Protein AF-A0A7S3PK39-F1 (afdb_monomer)

InterPro domains:
  IPR023393 START-like domain superfamily [G3DSA:3.30.530.20] (1-182)

Mean predicted aligned error: 14.3 Å

Foldseek 3Di:
DKQKAKAKDFDFDALLCQLVLVLLLVLCVLVQQCVCVQAFQSFFPGKAFPDDPDSFKTWIKTKGAHDPPVRVQQPIAIFIWIWGKDDPLVQQKIKIWIFTDDAQDDDPHDGRHDDPPRYDYKGKTKMWMWHQDNGHIMIMIIIMIGSVGPDDPPVVSCCCRYPRRRVSRVVSSVVSSVVVPPDPSVVVCVVCVVNSVVSSVSSVVSSCVPVVCPPSDDPPCVVVVVVVVVVVVVVVVVVVVVVVVVVVVVVVVPPPDDDDDDDDDDDDDDDDDDDDDDDDDDDDDDDDDDDDDDPPPPDDLVVLVVVLVVLLVVQSVCCSVVVDHDPPPDDPVSCVSCVVSVVVSVVVSVVSVD

Structure (mmCIF, N/CA/C/O backbone):
data_AF-A0A7S3PK39-F1
#
_entry.id   AF-A0A7S3PK39-F1
#
loop_
_atom_site.group_PDB
_atom_site.id
_atom_site.type_symbol
_atom_site.label_atom_id
_atom_site.label_alt_id
_atom_site.label_comp_id
_atom_site.label_asym_id
_atom_site.label_entity_id
_atom_site.label_seq_id
_atom_site.pdbx_PDB_ins_code
_atom_site.Cartn_x
_atom_site.Cartn_y
_atom_site.Cartn_z
_atom_site.occupancy
_atom_site.B_iso_or_equiv
_atom_site.auth_seq_id
_atom_site.auth_comp_id
_atom_site.auth_asym_id
_atom_site.auth_atom_id
_atom_site.pdbx_PDB_model_num
ATOM 1 N N . PRO A 1 1 ? 20.971 3.358 -8.765 1.00 77.94 1 PRO A N 1
ATOM 2 C CA . PRO A 1 1 ? 20.662 4.298 -7.659 1.00 77.94 1 PRO A CA 1
ATOM 3 C C . PRO A 1 1 ? 19.344 3.890 -7.002 1.00 77.94 1 PRO A C 1
ATOM 5 O O . PRO A 1 1 ? 18.422 3.514 -7.724 1.00 77.94 1 PRO A O 1
ATOM 8 N N . PHE A 1 2 ? 19.264 3.958 -5.673 1.00 85.31 2 PHE A N 1
ATOM 9 C CA . PHE A 1 2 ? 18.064 3.603 -4.914 1.00 85.31 2 PHE A CA 1
ATOM 10 C C . PHE A 1 2 ? 17.278 4.867 -4.550 1.00 85.31 2 PHE A C 1
ATOM 12 O O . PHE A 1 2 ? 17.866 5.860 -4.126 1.00 85.31 2 PHE A O 1
ATOM 19 N N . ILE A 1 3 ? 15.957 4.827 -4.707 1.00 86.12 3 ILE A N 1
ATOM 20 C CA . ILE A 1 3 ? 15.029 5.805 -4.131 1.00 86.12 3 ILE A CA 1
ATOM 21 C C . ILE A 1 3 ? 14.568 5.218 -2.796 1.00 86.12 3 ILE A C 1
ATOM 23 O O . ILE A 1 3 ? 13.961 4.150 -2.793 1.00 86.12 3 ILE A O 1
ATOM 27 N N . LEU A 1 4 ? 14.856 5.894 -1.684 1.00 88.94 4 LEU A N 1
ATOM 28 C CA . LEU A 1 4 ? 14.392 5.516 -0.348 1.00 88.94 4 LEU A CA 1
ATOM 29 C C . LEU A 1 4 ? 13.465 6.618 0.176 1.00 88.94 4 LEU A C 1
ATOM 31 O O . LEU A 1 4 ? 13.916 7.732 0.431 1.00 88.94 4 LEU A O 1
ATOM 35 N N . THR A 1 5 ? 12.175 6.319 0.306 1.00 88.69 5 THR A N 1
ATOM 36 C CA . THR A 1 5 ? 11.160 7.239 0.833 1.00 88.69 5 THR A CA 1
ATOM 37 C C . THR A 1 5 ? 10.715 6.780 2.218 1.00 88.69 5 THR A C 1
ATOM 39 O O . THR A 1 5 ? 10.289 5.633 2.375 1.00 88.69 5 THR A O 1
ATOM 42 N N . LYS A 1 6 ? 10.731 7.692 3.193 1.00 91.12 6 LYS A N 1
ATOM 43 C CA . LYS A 1 6 ? 9.951 7.584 4.432 1.00 91.12 6 LYS A CA 1
ATOM 44 C C . LYS A 1 6 ? 8.861 8.651 4.407 1.00 91.12 6 LYS A C 1
ATOM 46 O O . LYS A 1 6 ? 9.112 9.774 3.972 1.00 91.12 6 LYS A O 1
ATOM 51 N N . ALA A 1 7 ? 7.668 8.311 4.874 1.00 92.88 7 ALA A N 1
ATOM 52 C CA . ALA A 1 7 ? 6.589 9.266 5.083 1.00 92.88 7 ALA A CA 1
ATOM 53 C C . ALA A 1 7 ? 5.723 8.838 6.270 1.00 92.88 7 ALA A C 1
ATOM 55 O O . ALA A 1 7 ? 5.482 7.647 6.465 1.00 92.88 7 ALA A O 1
ATOM 56 N N . GLU A 1 8 ? 5.200 9.806 7.019 1.00 95.56 8 GLU A N 1
ATOM 57 C CA . GLU A 1 8 ? 4.286 9.571 8.138 1.00 95.56 8 GLU A CA 1
ATOM 58 C C . GLU A 1 8 ? 3.113 10.560 8.099 1.00 95.56 8 GLU A C 1
ATOM 60 O O . GLU A 1 8 ? 3.267 11.708 7.680 1.00 95.56 8 GLU A O 1
ATOM 65 N N . THR A 1 9 ? 1.923 10.118 8.506 1.00 97.00 9 THR A N 1
ATOM 66 C CA . THR A 1 9 ? 0.780 11.001 8.777 1.00 97.00 9 THR A CA 1
ATOM 67 C C . THR A 1 9 ? -0.134 10.383 9.828 1.00 97.00 9 THR A C 1
ATOM 69 O O . THR A 1 9 ? -0.392 9.180 9.815 1.00 97.00 9 THR A O 1
ATOM 72 N N . LEU A 1 10 ? -0.695 11.224 10.693 1.00 97.75 10 LEU A N 1
ATOM 73 C CA . LEU A 1 10 ? -1.870 10.876 11.484 1.00 97.75 10 LEU A CA 1
ATOM 74 C C . LEU A 1 10 ? -3.125 10.987 10.603 1.00 97.75 10 LEU A C 1
ATOM 76 O O . LEU A 1 10 ? -3.254 11.919 9.804 1.00 97.75 10 LEU A O 1
ATOM 80 N N . PHE A 1 11 ? -4.036 10.032 10.753 1.00 97.75 11 PHE A N 1
ATOM 81 C CA . PHE A 1 11 ? -5.426 10.103 10.321 1.00 97.75 11 PHE A CA 1
ATOM 82 C C . PHE A 1 11 ? -6.291 10.198 11.577 1.00 97.75 11 PHE A C 1
ATOM 84 O O . PHE A 1 11 ? -6.496 9.196 12.263 1.00 97.75 11 PHE A O 1
ATOM 91 N N . GLU A 1 12 ? -6.742 11.408 11.900 1.00 97.50 12 GLU A N 1
ATOM 92 C CA . GLU A 1 12 ? -7.532 11.679 13.102 1.00 97.50 12 GLU A CA 1
ATOM 93 C C . GLU A 1 12 ? -8.897 10.981 13.048 1.00 97.50 12 GLU A C 1
ATOM 95 O O . GLU A 1 12 ? -9.566 10.967 12.013 1.00 97.50 12 GLU A O 1
ATOM 100 N N . SER A 1 13 ? -9.304 10.381 14.166 1.00 96.25 13 SER A N 1
ATOM 101 C CA . SER A 1 13 ? -10.585 9.685 14.302 1.00 96.25 13 SER A CA 1
ATOM 102 C C . SER A 1 13 ? -10.937 9.487 15.767 1.00 96.25 13 SER A C 1
ATOM 104 O O . SER A 1 13 ? -10.071 9.203 16.594 1.00 96.25 13 SER A O 1
ATOM 106 N N . SER A 1 14 ? -12.234 9.510 16.078 1.00 95.31 14 SER A N 1
ATOM 107 C CA . SER A 1 14 ? -12.713 8.942 17.338 1.00 95.31 14 SER A CA 1
ATOM 108 C C . SER A 1 14 ? -12.433 7.431 17.390 1.00 95.31 14 SER A C 1
ATOM 110 O O . SER A 1 14 ? -12.345 6.760 16.355 1.00 95.31 14 SER A O 1
ATOM 112 N N . LEU A 1 15 ? -12.314 6.876 18.600 1.00 93.31 15 LEU A N 1
ATOM 113 C CA . LEU A 1 15 ? -12.028 5.449 18.793 1.00 93.31 15 LEU A CA 1
ATOM 114 C C . LEU A 1 15 ? -13.125 4.533 18.212 1.00 93.31 15 LEU A C 1
ATOM 116 O O . LEU A 1 15 ? -12.818 3.436 17.757 1.00 93.31 15 LEU A O 1
ATOM 120 N N . SER A 1 16 ? -14.384 4.983 18.179 1.00 91.69 16 SER A N 1
ATOM 121 C CA . SER A 1 16 ? -15.509 4.232 17.601 1.00 91.69 16 SER A CA 1
ATOM 122 C C . SER A 1 16 ? -15.513 4.212 16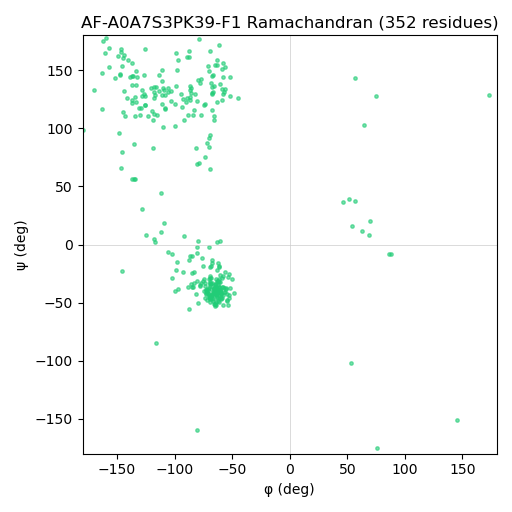.069 1.00 91.69 16 SER A C 1
ATOM 124 O O . SER A 1 16 ? -15.970 3.234 15.490 1.00 91.69 16 SER A O 1
ATOM 126 N N . GLN A 1 17 ? -14.985 5.252 15.414 1.00 95.12 17 GLN A N 1
ATOM 127 C CA . GLN A 1 17 ? -14.869 5.349 13.948 1.00 95.12 17 GLN A CA 1
ATOM 128 C C . GLN A 1 17 ? -13.571 4.730 13.401 1.00 95.12 17 GLN A C 1
ATOM 130 O O . GLN A 1 17 ? -13.445 4.490 12.199 1.00 95.12 17 GLN A O 1
ATOM 135 N N . MET A 1 18 ? -12.601 4.448 14.276 1.00 95.12 18 MET A N 1
ATOM 136 C CA . MET A 1 18 ? -11.292 3.920 13.890 1.00 95.12 18 MET A CA 1
ATOM 137 C C . MET A 1 18 ? -11.347 2.589 13.110 1.00 95.12 18 MET A C 1
ATOM 139 O O . MET A 1 18 ? -10.554 2.446 12.177 1.00 95.12 18 MET A O 1
ATOM 143 N N . PRO A 1 19 ? -12.259 1.632 13.401 1.00 95.31 19 PRO A N 1
ATOM 144 C CA . PRO A 1 19 ? -12.391 0.419 12.597 1.00 95.31 19 PRO A CA 1
ATOM 145 C C . PRO A 1 19 ? -12.734 0.697 11.130 1.00 95.31 19 PRO A C 1
ATOM 147 O O . PRO A 1 19 ? -12.120 0.114 10.238 1.00 95.31 19 PRO A O 1
ATOM 150 N N . ASP A 1 20 ? -13.652 1.630 10.873 1.00 96.25 20 ASP A N 1
ATOM 151 C CA . ASP A 1 20 ? -14.052 1.998 9.513 1.00 96.25 20 ASP A CA 1
ATOM 152 C C . ASP A 1 20 ? -12.957 2.807 8.812 1.00 96.25 20 ASP A C 1
ATOM 154 O O . ASP A 1 20 ? -12.620 2.516 7.666 1.00 96.25 20 ASP A O 1
ATOM 158 N N . LEU A 1 21 ? -12.316 3.755 9.507 1.00 97.38 21 LEU A N 1
ATOM 159 C CA . LEU A 1 21 ? -11.149 4.472 8.978 1.00 97.38 21 LEU A CA 1
ATOM 160 C C . LEU A 1 21 ? -10.025 3.505 8.566 1.00 97.38 21 LEU A C 1
ATOM 162 O O . LEU A 1 21 ? -9.410 3.685 7.513 1.00 97.38 21 LEU A O 1
ATOM 166 N N . PHE A 1 22 ? -9.768 2.463 9.361 1.00 96.88 22 PHE A N 1
ATOM 167 C CA . PHE A 1 22 ? -8.778 1.444 9.020 1.00 96.88 22 PHE A CA 1
ATOM 168 C C . PHE A 1 22 ? -9.173 0.663 7.764 1.00 96.88 22 PHE A C 1
ATOM 170 O O . PHE A 1 22 ? -8.323 0.434 6.908 1.00 96.88 22 PHE A O 1
ATOM 177 N N . VAL A 1 23 ? -10.443 0.270 7.618 1.00 96.94 23 VAL A N 1
ATOM 178 C CA . VAL A 1 23 ? -10.937 -0.415 6.409 1.00 96.94 23 VAL A CA 1
ATOM 179 C C . VAL A 1 23 ? -10.780 0.475 5.170 1.00 96.94 23 VAL A C 1
ATOM 181 O O . VAL A 1 23 ? -10.264 0.006 4.153 1.00 96.94 23 VAL A O 1
ATOM 184 N N . LYS A 1 24 ? -11.110 1.771 5.275 1.00 97.81 24 LYS A N 1
ATOM 185 C CA . LYS A 1 24 ? -10.922 2.774 4.206 1.00 97.81 24 LYS A CA 1
ATOM 186 C C . LYS A 1 24 ? -9.456 2.915 3.793 1.00 97.81 24 LYS A C 1
ATOM 188 O O . LYS A 1 24 ? -9.143 2.995 2.607 1.00 97.81 24 LYS A O 1
ATOM 193 N N . LEU A 1 25 ? -8.546 2.917 4.767 1.00 97.56 25 LEU A N 1
ATOM 194 C CA . LEU A 1 25 ? -7.106 2.903 4.516 1.00 97.56 25 LEU A CA 1
ATOM 195 C C . LEU A 1 25 ? -6.659 1.592 3.856 1.00 97.56 25 LEU A C 1
ATOM 197 O O . LEU A 1 25 ? -5.998 1.632 2.823 1.00 97.56 25 LEU A O 1
ATOM 201 N N . LEU A 1 26 ? -7.031 0.438 4.416 1.00 96.94 26 LEU A N 1
ATOM 202 C CA . LEU A 1 26 ? -6.621 -0.886 3.943 1.00 96.94 26 LEU A CA 1
ATOM 203 C C . LEU A 1 26 ? -7.069 -1.159 2.502 1.00 96.94 26 LEU A C 1
ATOM 205 O O . LEU A 1 26 ? -6.293 -1.723 1.730 1.00 96.94 26 LEU A O 1
ATOM 209 N N . SER A 1 27 ? -8.279 -0.752 2.113 1.00 97.56 27 SER A N 1
ATOM 210 C CA . SER A 1 27 ? -8.786 -0.978 0.753 1.00 97.56 27 SER A CA 1
ATOM 211 C C . SER A 1 27 ? -7.935 -0.280 -0.312 1.00 97.56 27 SER A C 1
ATOM 213 O O . SER A 1 27 ? -7.729 -0.844 -1.385 1.00 97.56 27 SER A O 1
ATOM 215 N N . CYS A 1 28 ? -7.319 0.868 0.002 1.00 96.94 28 CYS A N 1
ATOM 216 C CA . CYS A 1 28 ? -6.370 1.541 -0.893 1.00 96.94 28 CYS A CA 1
ATOM 217 C C . CYS A 1 28 ? -5.139 0.670 -1.230 1.00 96.94 28 CYS A C 1
ATOM 219 O O . CYS A 1 28 ? -4.552 0.843 -2.301 1.00 96.94 28 CYS A O 1
ATOM 221 N N . PHE A 1 29 ? -4.765 -0.269 -0.348 1.00 96.50 29 PHE A N 1
ATOM 222 C CA . PHE A 1 29 ? -3.633 -1.193 -0.514 1.00 96.50 29 PHE A CA 1
ATOM 223 C C . PHE A 1 29 ? -4.045 -2.609 -0.939 1.00 96.50 29 PHE A C 1
ATOM 225 O O . PHE A 1 29 ? -3.260 -3.304 -1.583 1.00 96.50 29 PHE A O 1
ATOM 232 N N . ASN A 1 30 ? -5.245 -3.073 -0.577 1.00 96.56 30 ASN A N 1
ATOM 233 C CA . ASN A 1 30 ? -5.706 -4.415 -0.932 1.00 96.56 30 ASN A CA 1
ATOM 234 C C . ASN A 1 30 ? -6.329 -4.483 -2.335 1.00 96.56 30 ASN A C 1
ATOM 236 O O . ASN A 1 30 ? -6.094 -5.467 -3.050 1.00 96.56 30 ASN A O 1
ATOM 240 N N . GLU A 1 31 ? -7.051 -3.440 -2.750 1.00 97.31 31 GLU A N 1
ATOM 241 C CA . GLU A 1 31 ? -7.628 -3.299 -4.094 1.00 97.31 31 GLU A CA 1
ATOM 242 C C . GLU A 1 31 ? -6.557 -2.805 -5.069 1.00 97.31 31 GLU A C 1
ATOM 244 O O . GLU A 1 31 ? -6.518 -1.655 -5.508 1.00 97.31 31 GLU A O 1
ATOM 249 N N . ASN A 1 32 ? -5.609 -3.703 -5.332 1.00 96.81 32 ASN A N 1
ATOM 250 C CA . ASN A 1 32 ? -4.360 -3.408 -6.023 1.00 96.81 32 ASN A CA 1
ATOM 251 C C . ASN A 1 32 ? -4.588 -2.898 -7.451 1.00 96.81 32 ASN A C 1
ATOM 253 O O . ASN A 1 32 ? -3.915 -1.961 -7.870 1.00 96.81 32 ASN A O 1
ATOM 257 N N . ASP A 1 33 ? -5.591 -3.417 -8.160 1.00 97.25 33 ASP A N 1
ATOM 258 C CA . ASP A 1 33 ? -5.984 -2.962 -9.498 1.00 97.25 33 ASP A CA 1
ATOM 259 C C . ASP A 1 33 ? -6.476 -1.501 -9.523 1.00 97.25 33 ASP A C 1
ATOM 261 O O . ASP A 1 33 ? -6.401 -0.827 -10.553 1.00 97.25 33 ASP A O 1
ATOM 265 N N . LEU A 1 34 ? -6.920 -0.970 -8.379 1.00 97.44 34 LEU A N 1
ATOM 266 C CA . LEU A 1 34 ? -7.295 0.433 -8.216 1.00 97.44 34 LEU A CA 1
ATOM 267 C C . LEU A 1 34 ? -6.102 1.337 -7.861 1.00 97.44 34 LEU A C 1
ATOM 269 O O . LEU A 1 34 ? -6.242 2.561 -7.914 1.00 97.44 34 LEU A O 1
ATOM 273 N N . MET A 1 35 ? -4.925 0.788 -7.542 1.00 96.12 35 MET A N 1
ATOM 274 C CA . MET A 1 35 ? -3.742 1.566 -7.149 1.00 96.12 35 MET A CA 1
ATOM 275 C C . MET A 1 35 ? -3.296 2.613 -8.196 1.00 96.12 35 MET A C 1
ATOM 277 O O . MET A 1 35 ? -3.047 3.756 -7.800 1.00 96.12 35 MET A O 1
ATOM 281 N N . PRO A 1 36 ? -3.306 2.341 -9.522 1.00 96.88 36 PRO A N 1
ATOM 282 C CA . PRO A 1 36 ? -3.048 3.359 -10.552 1.00 96.88 36 PRO A CA 1
ATOM 283 C C . PRO A 1 36 ? -3.974 4.589 -10.490 1.00 96.88 36 PRO A C 1
ATOM 285 O O . PRO A 1 36 ? -3.603 5.666 -10.949 1.00 96.88 36 PRO A O 1
ATOM 288 N N . LYS A 1 37 ? -5.177 4.466 -9.904 1.00 96.06 37 LYS A N 1
ATOM 289 C CA . LYS A 1 37 ? -6.161 5.560 -9.778 1.00 96.06 37 LYS A CA 1
ATOM 290 C C . LYS A 1 37 ? -5.869 6.518 -8.614 1.00 96.06 37 LYS A C 1
ATOM 292 O O . LYS A 1 37 ? -6.655 7.447 -8.388 1.00 96.06 37 LYS A O 1
ATOM 297 N N . TRP A 1 38 ? -4.823 6.275 -7.821 1.00 94.88 38 TRP A N 1
ATOM 298 C CA . TRP A 1 38 ? -4.469 7.122 -6.675 1.00 94.88 38 TRP A CA 1
ATOM 299 C C . TRP A 1 38 ? -2.972 7.269 -6.393 1.00 94.88 38 TRP A C 1
ATOM 301 O O . TRP A 1 38 ? -2.592 8.256 -5.769 1.00 94.88 38 TRP A O 1
ATOM 311 N N . PHE A 1 39 ? -2.130 6.333 -6.834 1.00 93.00 39 PHE A N 1
ATOM 312 C CA . PHE A 1 39 ? -0.694 6.387 -6.569 1.00 93.00 39 PHE A CA 1
ATOM 313 C C . PHE A 1 39 ? -0.061 7.668 -7.159 1.00 93.00 39 PHE A C 1
ATOM 315 O O . PHE A 1 39 ? -0.396 8.047 -8.289 1.00 93.00 39 PHE A O 1
ATOM 322 N N . PRO A 1 40 ? 0.849 8.345 -6.429 1.00 90.56 40 PRO A N 1
ATOM 323 C CA . PRO A 1 40 ? 1.389 9.651 -6.812 1.00 90.56 40 PRO A CA 1
ATOM 324 C C . PRO A 1 40 ? 2.044 9.689 -8.195 1.00 90.56 40 PRO A C 1
ATOM 326 O O . PRO A 1 40 ? 2.578 8.691 -8.695 1.00 90.56 40 PRO A O 1
ATOM 329 N N . MET A 1 41 ? 2.020 10.880 -8.798 1.00 87.81 41 MET A N 1
ATOM 330 C CA . MET A 1 41 ? 2.624 11.222 -10.091 1.00 87.81 41 MET A CA 1
ATOM 331 C C . MET A 1 41 ? 2.184 10.312 -11.258 1.00 87.81 41 MET A C 1
ATOM 333 O O . MET A 1 41 ? 2.834 10.297 -12.305 1.00 87.81 41 MET A O 1
ATOM 337 N N . ASN A 1 42 ? 1.099 9.534 -11.100 1.00 89.94 42 ASN A N 1
ATOM 338 C CA . ASN A 1 42 ? 0.674 8.499 -12.052 1.00 89.94 42 ASN A CA 1
ATOM 339 C C . ASN A 1 42 ? 1.845 7.541 -12.391 1.00 89.94 42 ASN A C 1
ATOM 341 O O . ASN A 1 42 ? 2.061 7.186 -13.548 1.00 89.94 42 ASN A O 1
ATOM 345 N N . VAL A 1 43 ? 2.675 7.177 -11.404 1.00 92.50 43 VAL A N 1
ATOM 346 C CA . VAL A 1 43 ? 3.876 6.345 -11.634 1.00 92.50 43 VAL A CA 1
ATOM 347 C C . VAL A 1 43 ? 3.504 4.910 -11.990 1.00 92.50 43 VAL A C 1
ATOM 349 O O . VAL A 1 43 ? 4.062 4.353 -12.938 1.00 92.50 43 VAL A O 1
ATOM 352 N N . ILE A 1 44 ? 2.553 4.325 -11.259 1.00 95.62 44 ILE A N 1
ATOM 353 C CA . ILE A 1 44 ? 2.027 2.981 -11.518 1.00 95.62 44 ILE A CA 1
ATOM 354 C C . ILE A 1 44 ? 0.990 3.072 -12.641 1.00 95.62 44 ILE A C 1
ATOM 356 O O . ILE A 1 44 ? 0.024 3.821 -12.534 1.00 95.62 44 ILE A O 1
ATOM 360 N N . LYS A 1 45 ? 1.201 2.314 -13.721 1.00 96.56 45 LYS A N 1
ATOM 361 C CA . LYS A 1 45 ? 0.317 2.253 -14.897 1.00 96.56 45 LYS A CA 1
ATOM 362 C C . LYS A 1 45 ? -0.638 1.065 -14.849 1.00 96.56 45 LYS A C 1
ATOM 364 O O . LYS A 1 45 ? -1.797 1.217 -15.211 1.00 96.56 45 LYS A O 1
ATOM 369 N N . SER A 1 46 ? -0.168 -0.085 -14.373 1.00 97.31 46 SER A N 1
ATOM 370 C CA . SER A 1 46 ? -1.013 -1.217 -13.980 1.00 97.31 46 SER A CA 1
ATOM 371 C C . SER A 1 46 ? -0.417 -1.921 -12.763 1.00 97.31 46 SER A C 1
ATOM 373 O O . SER A 1 46 ? 0.747 -1.700 -12.412 1.00 97.31 46 SER A O 1
ATOM 375 N N . MET A 1 47 ? -1.239 -2.726 -12.099 1.00 97.75 47 MET A N 1
ATOM 376 C CA . MET A 1 47 ? -0.906 -3.426 -10.863 1.00 97.75 47 MET A CA 1
ATOM 377 C C . MET A 1 47 ? -1.635 -4.769 -10.881 1.00 97.75 47 MET A C 1
ATOM 379 O O . MET A 1 47 ? -2.722 -4.924 -10.323 1.00 97.75 47 MET A O 1
ATOM 383 N N . ASP A 1 48 ? -1.067 -5.723 -11.609 1.00 97.94 48 ASP A N 1
ATOM 384 C CA . ASP A 1 48 ? -1.771 -6.958 -11.948 1.00 97.94 48 ASP A CA 1
ATOM 385 C C . ASP A 1 48 ? -1.593 -7.979 -10.812 1.00 97.94 48 ASP A C 1
ATOM 387 O O . ASP A 1 48 ? -0.485 -8.152 -10.307 1.00 97.94 48 ASP A O 1
ATOM 391 N N . THR A 1 49 ? -2.656 -8.664 -10.377 1.00 98.12 49 THR A N 1
ATOM 392 C CA . THR A 1 49 ? -2.529 -9.744 -9.377 1.00 98.12 49 THR A CA 1
ATOM 393 C C . THR A 1 49 ? -2.251 -11.058 -10.099 1.00 98.12 49 THR A C 1
ATOM 395 O O . THR A 1 49 ? -3.124 -11.566 -10.796 1.00 98.12 49 THR A O 1
ATOM 398 N N . LEU A 1 50 ? -1.041 -11.601 -9.944 1.00 98.25 50 LEU A N 1
ATOM 399 C CA . LEU A 1 50 ? -0.614 -12.828 -10.629 1.00 98.25 50 LEU A CA 1
ATOM 400 C C . LEU A 1 50 ? -1.042 -14.098 -9.884 1.00 98.25 50 LEU A C 1
ATOM 402 O O . LEU A 1 50 ? -1.368 -15.105 -10.504 1.00 98.25 50 LEU A O 1
ATOM 406 N N . TYR A 1 51 ? -1.020 -14.062 -8.550 1.00 98.31 51 TYR A N 1
ATOM 407 C CA . TYR A 1 51 ? -1.375 -15.196 -7.697 1.00 98.31 51 TYR A CA 1
ATOM 408 C C . TYR A 1 51 ? -1.799 -14.714 -6.306 1.00 98.31 51 TYR A C 1
ATOM 410 O O . TYR A 1 51 ? -1.348 -13.669 -5.839 1.00 98.31 51 TYR A O 1
ATOM 418 N N . GLN A 1 52 ? -2.650 -15.472 -5.615 1.00 98.00 52 GLN A N 1
ATOM 419 C CA . GLN A 1 52 ? -3.124 -15.127 -4.274 1.00 98.00 52 GLN A CA 1
ATOM 420 C C . GLN A 1 52 ? -3.081 -16.357 -3.345 1.00 98.00 52 GLN A C 1
ATOM 422 O O . GLN A 1 52 ? -4.089 -17.050 -3.203 1.00 98.00 52 GLN A O 1
ATOM 427 N N . PRO A 1 53 ? -1.931 -16.632 -2.690 1.00 96.12 53 PRO A N 1
ATOM 428 C CA . PRO A 1 53 ? -1.782 -17.749 -1.749 1.00 96.12 53 PRO A CA 1
ATOM 429 C C . PRO A 1 53 ? -2.803 -17.742 -0.602 1.00 96.12 53 PRO A C 1
ATOM 431 O O . PRO A 1 53 ? -3.269 -18.786 -0.147 1.00 96.12 53 PRO A O 1
ATOM 434 N N . THR A 1 54 ? -3.135 -16.553 -0.085 1.00 95.94 54 THR A N 1
ATOM 435 C CA . THR A 1 54 ? -4.087 -16.383 1.022 1.00 95.94 54 THR A CA 1
ATOM 436 C C . THR A 1 54 ? -4.866 -15.076 0.872 1.00 95.94 54 THR A C 1
ATOM 438 O O . THR A 1 54 ? -4.471 -14.186 0.122 1.00 95.94 54 THR A O 1
ATOM 441 N N . LYS A 1 55 ? -5.936 -14.880 1.653 1.00 94.38 55 LYS A N 1
ATOM 442 C CA . LYS A 1 55 ? -6.636 -13.583 1.679 1.00 94.38 55 LYS A CA 1
ATOM 443 C C . LYS A 1 55 ? -5.778 -12.401 2.165 1.00 94.38 55 LYS A C 1
ATOM 445 O O . LYS A 1 55 ? -6.130 -11.264 1.891 1.00 94.38 55 LYS A O 1
ATOM 450 N N . PHE A 1 56 ? -4.643 -12.670 2.817 1.00 95.44 56 PHE A N 1
ATOM 451 C CA . PHE A 1 56 ? -3.684 -11.669 3.297 1.00 95.44 56 PHE A CA 1
ATOM 452 C C . PHE A 1 56 ? -2.340 -11.702 2.545 1.00 95.44 56 PHE A C 1
ATOM 454 O O . PHE A 1 56 ? -1.383 -11.076 2.998 1.00 95.44 56 PHE A O 1
ATOM 461 N N . SER A 1 57 ? -2.231 -12.431 1.427 1.00 97.12 57 SER A N 1
ATOM 462 C 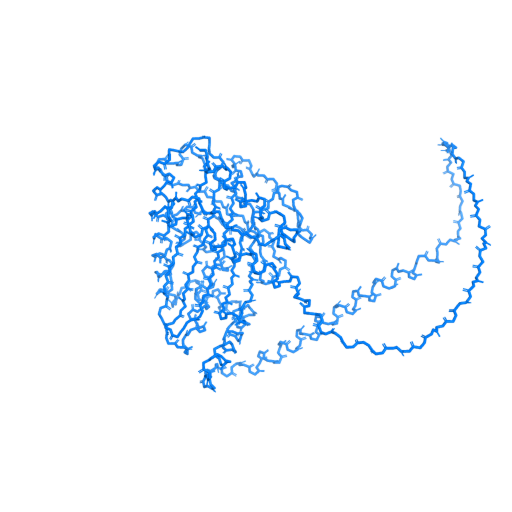CA . SER A 1 57 ? -0.983 -12.534 0.657 1.00 97.12 57 SER A CA 1
ATOM 463 C C . SER A 1 57 ? -1.265 -12.539 -0.840 1.00 97.12 57 SER A C 1
ATOM 465 O O . SER A 1 57 ? -2.026 -13.389 -1.297 1.00 97.12 57 SER A O 1
ATOM 467 N N . LYS A 1 58 ? -0.630 -11.650 -1.607 1.00 98.31 58 LYS A N 1
ATOM 468 C CA . LYS A 1 58 ? -0.793 -11.541 -3.067 1.00 98.31 58 LYS A CA 1
ATOM 469 C C . LYS A 1 58 ? 0.573 -11.431 -3.747 1.00 98.31 58 LYS A C 1
ATOM 471 O O . LYS A 1 58 ? 1.426 -10.677 -3.288 1.00 98.31 58 LYS A O 1
ATOM 476 N N . VAL A 1 59 ? 0.756 -12.149 -4.852 1.00 98.62 59 VAL A N 1
ATOM 477 C CA . VAL A 1 59 ? 1.809 -11.879 -5.836 1.00 98.62 59 VAL A CA 1
ATOM 478 C C . VAL A 1 59 ? 1.268 -10.841 -6.811 1.00 98.62 59 VAL A C 1
ATOM 480 O O . VAL A 1 59 ? 0.214 -11.042 -7.418 1.00 98.62 59 VAL A O 1
ATOM 483 N N . LEU A 1 60 ? 1.981 -9.732 -6.950 1.00 98.62 60 LEU A N 1
ATOM 484 C CA . LEU A 1 60 ? 1.551 -8.553 -7.693 1.00 98.62 60 LEU A CA 1
ATOM 485 C C . LEU A 1 60 ? 2.623 -8.167 -8.714 1.00 98.62 60 LEU A C 1
ATOM 487 O O . LEU A 1 60 ? 3.811 -8.288 -8.422 1.00 98.62 60 LEU A O 1
ATOM 491 N N . GLN A 1 61 ? 2.211 -7.657 -9.873 1.00 98.50 61 GLN A N 1
ATOM 492 C CA . GLN A 1 61 ? 3.095 -7.113 -10.901 1.00 98.50 61 GLN A CA 1
ATOM 493 C C . GLN A 1 61 ? 2.807 -5.620 -11.155 1.00 98.50 61 GLN A C 1
ATOM 495 O O . GLN A 1 61 ? 2.070 -5.283 -12.088 1.00 98.50 61 GLN A O 1
ATOM 500 N N . PRO A 1 62 ? 3.363 -4.695 -10.346 1.00 98.12 62 PRO A N 1
ATOM 501 C CA . PRO A 1 62 ? 3.424 -3.277 -10.694 1.00 98.12 62 PRO A CA 1
ATOM 502 C C . PRO A 1 62 ? 4.179 -3.052 -12.008 1.00 98.12 62 PRO A C 1
ATOM 504 O O . PRO A 1 62 ? 5.364 -3.377 -12.131 1.00 98.12 62 PRO A O 1
ATOM 507 N N . LYS A 1 63 ? 3.528 -2.382 -12.960 1.00 98.00 63 LYS A N 1
ATOM 508 C CA . LYS A 1 63 ? 4.156 -1.828 -14.167 1.00 98.00 63 LYS A CA 1
ATOM 509 C C . LYS A 1 63 ? 4.200 -0.315 -14.025 1.00 98.00 63 LYS A C 1
ATOM 511 O O . LYS A 1 63 ? 3.154 0.328 -13.927 1.00 98.00 63 LYS A O 1
ATOM 516 N N . ILE A 1 64 ? 5.397 0.263 -14.001 1.00 96.12 64 ILE A N 1
ATOM 517 C CA . ILE A 1 64 ? 5.612 1.694 -13.774 1.00 96.12 64 ILE A CA 1
ATOM 518 C C . ILE A 1 64 ? 6.185 2.391 -15.013 1.00 96.12 64 ILE A C 1
ATOM 520 O O . ILE A 1 64 ? 6.993 1.841 -15.768 1.00 96.12 64 ILE A O 1
ATOM 524 N N . LYS A 1 65 ? 5.781 3.647 -15.203 1.00 93.62 65 LYS A N 1
ATOM 525 C CA . LYS A 1 65 ? 6.355 4.565 -16.191 1.00 93.62 65 LYS A CA 1
ATOM 526 C C . LYS A 1 65 ? 6.380 5.961 -15.584 1.00 93.62 65 LYS A C 1
ATOM 528 O O . LYS A 1 65 ? 5.332 6.572 -15.388 1.00 93.62 65 LYS A O 1
ATOM 533 N N . LEU A 1 66 ? 7.588 6.444 -15.303 1.00 88.50 66 LEU A N 1
ATOM 534 C CA . LEU A 1 66 ? 7.829 7.783 -14.767 1.00 88.50 66 LEU A CA 1
ATOM 535 C C . LEU A 1 66 ? 7.374 8.866 -15.760 1.00 88.50 66 LEU A C 1
ATOM 537 O O . LEU A 1 66 ? 7.254 8.610 -16.959 1.00 88.50 66 LEU A O 1
ATOM 541 N N . ALA A 1 67 ? 7.130 10.078 -15.263 1.00 85.50 67 ALA A N 1
ATOM 542 C CA . ALA A 1 67 ? 6.797 11.233 -16.095 1.00 85.50 67 ALA A CA 1
ATOM 543 C C . ALA A 1 67 ? 8.001 11.711 -16.937 1.00 85.50 67 ALA A C 1
ATOM 545 O O . ALA A 1 67 ? 9.149 11.323 -16.704 1.00 85.50 67 ALA A O 1
ATOM 546 N N . MET A 1 68 ? 7.752 12.566 -17.932 1.00 78.12 68 MET A N 1
ATOM 547 C CA . MET A 1 68 ? 8.829 13.272 -18.638 1.00 78.12 68 MET A CA 1
ATOM 548 C C . MET A 1 68 ? 9.519 14.278 -17.695 1.00 78.12 68 MET A C 1
ATOM 550 O O . MET A 1 68 ? 8.836 14.867 -16.860 1.00 78.12 68 MET A O 1
ATOM 554 N N . PRO A 1 69 ? 10.847 14.490 -17.804 1.00 78.25 69 PRO A N 1
ATOM 555 C CA . PRO A 1 69 ? 11.770 13.901 -18.783 1.00 78.25 69 PRO A CA 1
ATOM 556 C C . PRO A 1 69 ? 12.315 12.511 -18.395 1.00 78.25 69 PRO A C 1
ATOM 558 O O . PRO A 1 69 ? 12.911 11.841 -19.229 1.00 78.25 69 PRO A O 1
ATOM 561 N N . LEU A 1 70 ? 12.101 12.033 -17.164 1.00 83.44 70 LEU A N 1
ATOM 562 C CA . LEU A 1 70 ? 12.657 10.755 -16.682 1.00 83.44 70 LEU A CA 1
ATOM 563 C C . LEU A 1 70 ? 12.239 9.534 -17.516 1.00 83.44 70 LEU A C 1
ATOM 565 O O . LEU A 1 70 ? 12.991 8.561 -17.607 1.00 83.44 70 LEU A O 1
ATOM 569 N N . SER A 1 71 ? 11.058 9.584 -18.138 1.00 84.81 71 SER A N 1
ATOM 570 C CA . SER A 1 71 ? 10.516 8.476 -18.931 1.00 84.81 71 SER A CA 1
ATOM 571 C C . SER A 1 71 ? 11.398 8.075 -20.121 1.00 84.81 71 SER A C 1
ATOM 573 O O . SER A 1 71 ? 11.461 6.886 -20.431 1.00 84.81 71 SER A O 1
ATOM 575 N N . SER A 1 72 ? 12.115 9.021 -20.746 1.00 85.19 72 SER A N 1
ATOM 576 C CA . SER A 1 72 ? 12.999 8.734 -21.888 1.00 85.19 72 SER A CA 1
ATOM 577 C C . SER A 1 72 ? 14.361 8.177 -21.469 1.00 85.19 72 SER A C 1
ATOM 579 O O . SER A 1 72 ? 14.929 7.363 -22.188 1.00 85.19 72 SER A O 1
ATOM 581 N N . LEU A 1 73 ? 14.869 8.575 -20.298 1.00 85.94 73 LEU A N 1
ATOM 582 C CA . LEU A 1 73 ? 16.161 8.115 -19.771 1.00 85.94 73 LEU A CA 1
ATOM 583 C C . LEU A 1 73 ? 16.087 6.706 -19.176 1.00 85.94 73 LEU A C 1
ATOM 585 O O . LEU A 1 73 ? 17.052 5.946 -19.234 1.00 85.94 73 LEU A O 1
ATOM 589 N N . ILE A 1 74 ? 14.955 6.379 -18.553 1.00 88.69 74 ILE A N 1
ATOM 590 C CA . ILE A 1 74 ? 14.791 5.134 -17.801 1.00 88.69 74 ILE A CA 1
ATOM 591 C C . ILE A 1 74 ? 14.039 4.103 -18.647 1.00 88.69 74 ILE A C 1
ATOM 593 O O . ILE A 1 74 ? 14.439 2.941 -18.674 1.00 88.69 74 ILE A O 1
ATOM 597 N N . GLY A 1 75 ? 13.009 4.507 -19.396 1.00 91.94 75 GLY A N 1
ATOM 598 C CA . GLY A 1 75 ? 12.112 3.583 -20.092 1.00 91.94 75 GLY A CA 1
ATOM 599 C C . GLY A 1 75 ? 11.119 2.893 -19.141 1.00 91.94 75 GLY A C 1
ATOM 600 O O . GLY A 1 75 ? 11.051 3.228 -17.954 1.00 91.94 75 GLY A O 1
ATOM 601 N N . PRO A 1 76 ? 10.306 1.945 -19.640 1.00 95.75 76 PRO A N 1
ATOM 602 C CA . PRO A 1 76 ? 9.330 1.232 -18.821 1.00 95.75 76 PRO A CA 1
ATOM 603 C C . PRO A 1 76 ? 10.009 0.273 -17.832 1.00 95.75 76 PRO A C 1
ATOM 605 O O . PRO A 1 76 ? 11.088 -0.278 -18.085 1.00 95.75 76 PRO A O 1
ATOM 608 N N . ARG A 1 77 ? 9.369 0.071 -16.681 1.00 96.69 77 ARG A N 1
ATOM 609 C CA . ARG A 1 77 ? 9.858 -0.789 -15.598 1.00 96.69 77 ARG A CA 1
ATOM 610 C C . ARG A 1 77 ? 8.723 -1.627 -15.034 1.00 96.69 77 ARG A C 1
ATOM 612 O O . ARG A 1 77 ? 7.588 -1.168 -14.966 1.00 96.69 77 ARG A O 1
ATOM 619 N N . GLU A 1 78 ? 9.023 -2.849 -14.631 1.00 97.94 78 GLU A N 1
ATOM 620 C CA . GLU A 1 78 ? 8.089 -3.708 -13.899 1.00 97.94 78 GLU A CA 1
ATOM 621 C C . GLU A 1 78 ? 8.822 -4.470 -12.803 1.00 97.94 78 GLU A C 1
ATOM 623 O O . GLU A 1 78 ? 10.044 -4.600 -12.850 1.00 97.94 78 GLU A O 1
ATOM 628 N N . CYS A 1 79 ? 8.103 -4.941 -11.797 1.00 98.19 79 CYS A N 1
ATOM 629 C CA . CYS A 1 79 ? 8.634 -5.956 -10.903 1.00 98.19 79 CYS A CA 1
ATOM 630 C C . CYS A 1 79 ? 7.523 -6.900 -10.476 1.00 98.19 79 CYS A C 1
ATOM 632 O O . CYS A 1 79 ? 6.350 -6.543 -10.560 1.00 98.19 79 CYS A O 1
ATOM 634 N N . VAL A 1 80 ? 7.895 -8.088 -10.006 1.00 98.56 80 VAL A N 1
ATOM 635 C CA . VAL A 1 80 ? 6.981 -8.977 -9.292 1.00 98.56 80 VAL A CA 1
ATOM 636 C C . VAL A 1 80 ? 7.307 -8.873 -7.809 1.00 98.56 80 VAL A C 1
ATOM 638 O O . VAL A 1 80 ? 8.474 -8.899 -7.414 1.00 98.56 80 VAL A O 1
ATOM 641 N N . VAL A 1 81 ? 6.274 -8.705 -6.989 1.00 98.56 81 VAL A N 1
ATOM 642 C CA . VAL A 1 81 ? 6.395 -8.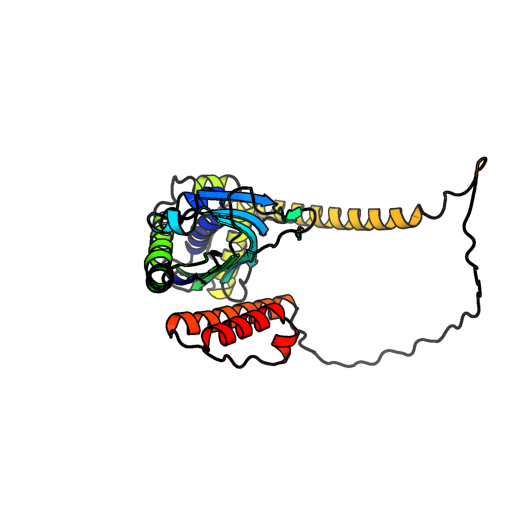563 -5.537 1.00 98.56 81 VAL A CA 1
ATOM 643 C C . VAL A 1 81 ? 5.402 -9.457 -4.813 1.00 98.56 81 VAL A C 1
ATOM 645 O O . VAL A 1 81 ? 4.253 -9.613 -5.222 1.00 98.56 81 VAL A O 1
ATOM 648 N N . MET A 1 82 ? 5.837 -9.991 -3.681 1.00 98.44 82 MET A N 1
ATOM 649 C CA . MET A 1 82 ? 5.002 -10.646 -2.691 1.00 98.44 82 MET A CA 1
ATOM 650 C C . MET A 1 82 ? 4.554 -9.615 -1.650 1.00 98.44 82 MET A C 1
ATOM 652 O O . MET A 1 82 ? 5.345 -9.189 -0.805 1.00 98.44 82 MET A O 1
ATOM 656 N N . GLY A 1 83 ? 3.279 -9.232 -1.698 1.00 98.12 83 GLY A N 1
ATOM 657 C CA . GLY A 1 83 ? 2.614 -8.459 -0.650 1.00 98.12 83 GLY A CA 1
ATOM 658 C C . GLY A 1 83 ? 2.073 -9.381 0.446 1.00 98.12 83 GLY A C 1
ATOM 659 O O . GLY A 1 83 ? 1.388 -10.357 0.134 1.00 98.12 83 GLY A O 1
ATOM 660 N N . LYS A 1 84 ? 2.348 -9.089 1.723 1.00 97.62 84 LYS A N 1
ATOM 661 C CA . LYS A 1 84 ? 1.860 -9.855 2.890 1.00 97.62 84 LYS A CA 1
ATOM 662 C C . LYS A 1 84 ? 1.338 -8.933 3.990 1.00 97.62 84 LYS A C 1
ATOM 664 O O . LYS A 1 84 ? 2.057 -8.052 4.451 1.00 97.62 84 LYS A O 1
ATOM 669 N N . GLY A 1 85 ? 0.111 -9.174 4.442 1.00 96.31 85 GLY A N 1
ATOM 670 C CA . GLY A 1 85 ? -0.490 -8.542 5.615 1.00 96.31 85 GLY A CA 1
ATOM 671 C C . GLY A 1 85 ? -0.151 -9.283 6.912 1.00 96.31 85 GLY A C 1
ATOM 672 O O . GLY A 1 85 ? -0.222 -10.512 6.979 1.00 96.31 85 GLY A O 1
ATOM 673 N N . TYR A 1 86 ? 0.180 -8.527 7.955 1.00 94.38 86 TYR A N 1
ATOM 674 C CA . TYR A 1 86 ? 0.546 -9.000 9.285 1.00 94.38 86 TYR A CA 1
ATOM 675 C C . TYR A 1 86 ? -0.344 -8.340 10.335 1.00 94.38 86 TYR A C 1
ATOM 677 O O . TYR A 1 86 ? -0.340 -7.119 10.505 1.00 94.38 86 TYR A O 1
ATOM 685 N N . ASP A 1 87 ? -1.069 -9.175 11.075 1.00 90.31 87 ASP A N 1
ATOM 686 C CA . ASP A 1 87 ? -1.739 -8.778 12.309 1.00 90.31 87 ASP A CA 1
ATOM 687 C C . ASP A 1 87 ? -0.683 -8.617 13.411 1.00 90.31 87 ASP A C 1
ATOM 689 O O . ASP A 1 87 ? 0.052 -9.558 13.728 1.00 90.31 87 ASP A O 1
ATOM 693 N N . MET A 1 88 ? -0.586 -7.413 13.969 1.00 90.75 88 MET A N 1
ATOM 694 C CA . MET A 1 88 ? 0.295 -7.090 15.088 1.00 90.75 88 MET A CA 1
ATOM 695 C C . MET A 1 88 ? -0.485 -6.406 16.217 1.00 90.75 88 MET A C 1
ATOM 697 O O . MET A 1 88 ? 0.086 -5.615 16.962 1.00 90.75 88 MET A O 1
ATOM 701 N N . SER A 1 89 ? -1.774 -6.731 16.364 1.00 86.31 89 SER A N 1
ATOM 702 C CA . SER A 1 89 ? -2.707 -6.143 17.341 1.00 86.31 89 SER A CA 1
ATOM 703 C C . SER A 1 89 ? -2.183 -6.114 18.785 1.00 86.31 89 SER A C 1
ATOM 705 O O . SER A 1 89 ? -2.449 -5.169 19.516 1.00 86.31 89 SER A O 1
ATOM 707 N N . GLU A 1 90 ? -1.335 -7.064 19.184 1.00 86.50 90 GLU A N 1
ATOM 708 C CA . GLU A 1 90 ? -0.587 -7.047 20.459 1.00 86.50 90 GLU A CA 1
ATOM 709 C C . GLU A 1 90 ? 0.235 -5.766 20.699 1.00 86.50 90 GLU A C 1
ATOM 711 O O . GLU A 1 90 ? 0.495 -5.402 21.842 1.00 86.50 90 GLU A O 1
ATOM 716 N N . ARG A 1 91 ? 0.665 -5.102 19.622 1.00 85.19 91 ARG A N 1
ATOM 717 C CA . ARG A 1 91 ? 1.400 -3.829 19.599 1.00 85.19 91 ARG A CA 1
ATOM 718 C C . ARG A 1 91 ? 0.539 -2.675 19.080 1.00 85.19 91 ARG A C 1
ATOM 720 O O . ARG A 1 91 ? 1.086 -1.658 18.669 1.00 85.19 91 ARG A O 1
ATOM 727 N N . LYS A 1 92 ? -0.790 -2.839 19.079 1.00 90.31 92 LYS A N 1
ATOM 728 C CA . LYS A 1 92 ? -1.759 -1.850 18.582 1.00 90.31 92 LYS A CA 1
ATOM 729 C C . LYS A 1 92 ? -1.472 -1.477 17.126 1.00 90.31 92 LYS A C 1
ATOM 731 O O . LYS A 1 92 ? -1.578 -0.316 16.752 1.00 90.31 92 LYS A O 1
ATOM 736 N N . SER A 1 93 ? -1.047 -2.439 16.306 1.00 92.44 93 SER A N 1
ATOM 737 C CA . SER A 1 93 ? -0.660 -2.147 14.929 1.00 92.44 93 SER A CA 1
ATOM 738 C C . SER A 1 93 ? -0.960 -3.265 13.941 1.00 92.44 93 SER A C 1
ATOM 740 O O . SER A 1 93 ? -1.251 -4.406 14.299 1.00 92.44 93 SER A O 1
ATOM 742 N N . MET A 1 94 ? -0.900 -2.923 12.661 1.00 93.81 94 MET A N 1
ATOM 743 C CA . MET A 1 94 ? -0.907 -3.863 11.545 1.00 93.81 94 MET A CA 1
ATOM 744 C C . MET A 1 94 ? 0.141 -3.421 10.527 1.00 93.81 94 MET A C 1
ATOM 746 O O . MET A 1 94 ? 0.510 -2.247 10.474 1.00 93.81 94 MET A O 1
ATOM 750 N N . MET A 1 95 ? 0.635 -4.351 9.715 1.00 96.06 95 MET A N 1
ATOM 751 C CA . MET A 1 95 ? 1.630 -4.046 8.687 1.00 96.06 95 MET A CA 1
ATOM 752 C C . MET A 1 95 ? 1.330 -4.782 7.390 1.00 96.06 95 MET A C 1
ATOM 754 O O . MET A 1 95 ? 0.930 -5.941 7.409 1.00 96.06 95 MET A O 1
ATOM 758 N N . ILE A 1 96 ? 1.596 -4.135 6.262 1.00 97.38 96 ILE A N 1
ATOM 759 C CA . ILE A 1 96 ? 1.727 -4.784 4.960 1.00 97.38 96 ILE A CA 1
ATOM 760 C C . ILE A 1 96 ? 3.200 -4.688 4.569 1.00 97.38 96 ILE A C 1
ATOM 762 O O . ILE A 1 96 ? 3.731 -3.581 4.475 1.00 97.38 96 ILE A O 1
ATOM 766 N N . SER A 1 97 ? 3.868 -5.822 4.354 1.00 97.19 97 SER A N 1
ATOM 767 C CA . SER A 1 97 ? 5.189 -5.842 3.718 1.00 97.19 97 SER A CA 1
ATOM 768 C C . SER A 1 97 ? 5.062 -6.161 2.233 1.00 97.19 97 SER A C 1
ATOM 770 O O . SER A 1 97 ? 4.142 -6.862 1.808 1.00 97.19 97 SER A O 1
ATOM 772 N N . VAL A 1 98 ? 5.993 -5.632 1.449 1.00 97.94 98 VAL A N 1
ATOM 773 C CA . VAL A 1 98 ? 6.151 -5.870 0.017 1.00 97.94 98 VAL A CA 1
ATOM 774 C C . VAL A 1 98 ? 7.606 -6.256 -0.203 1.00 97.94 98 VAL A C 1
ATOM 776 O O . VAL A 1 98 ? 8.510 -5.472 0.088 1.00 97.94 98 VAL A O 1
ATOM 779 N N . VAL A 1 99 ? 7.826 -7.478 -0.677 1.00 96.75 99 VAL A N 1
ATOM 780 C CA . VAL A 1 99 ? 9.154 -8.070 -0.896 1.00 96.75 99 VAL A CA 1
ATOM 781 C C . VAL A 1 99 ? 9.271 -8.433 -2.380 1.00 96.75 99 VAL A C 1
ATOM 783 O O . VAL A 1 99 ? 8.308 -8.981 -2.916 1.00 96.75 99 VAL A O 1
ATOM 786 N N . PRO A 1 100 ? 10.385 -8.134 -3.070 1.00 97.81 100 PRO A N 1
ATOM 787 C CA . PRO A 1 100 ? 10.565 -8.513 -4.467 1.00 97.81 100 PRO A CA 1
ATOM 788 C C . PRO A 1 100 ? 10.616 -10.033 -4.614 1.00 97.81 100 PRO A C 1
ATOM 790 O O . PRO A 1 100 ? 11.000 -10.735 -3.680 1.00 97.81 100 PRO A O 1
ATOM 793 N N . MET A 1 101 ? 10.250 -10.511 -5.798 1.00 98.00 101 MET A N 1
ATOM 794 C CA . MET A 1 101 ? 10.493 -11.880 -6.239 1.00 98.00 101 MET A CA 1
ATOM 795 C C . MET A 1 101 ? 11.405 -11.854 -7.466 1.00 98.00 101 MET A C 1
ATOM 797 O O . MET A 1 101 ? 11.212 -11.042 -8.378 1.00 98.00 101 MET A O 1
ATOM 801 N N . GLU A 1 102 ? 12.398 -12.730 -7.481 1.00 96.94 102 GLU A N 1
ATOM 802 C CA . GLU A 1 102 ? 13.315 -12.935 -8.601 1.00 96.94 102 GLU A CA 1
ATOM 803 C C . GLU A 1 102 ? 12.743 -13.963 -9.589 1.00 96.94 102 GLU A C 1
ATOM 805 O O . GLU A 1 102 ? 11.739 -14.617 -9.321 1.00 96.94 102 GLU A O 1
ATOM 810 N N . GLU A 1 103 ? 13.315 -14.060 -10.788 1.00 97.31 103 GLU A N 1
ATOM 811 C CA . GLU A 1 103 ? 12.841 -15.012 -11.800 1.00 97.31 103 GLU A CA 1
ATOM 812 C C . GLU A 1 103 ? 13.086 -16.457 -11.345 1.00 97.31 103 GLU A C 1
ATOM 814 O O . GLU A 1 103 ? 14.182 -16.796 -10.906 1.00 97.31 103 GLU A O 1
ATOM 819 N N . GLY A 1 104 ? 12.057 -17.304 -11.434 1.00 97.06 104 GLY A N 1
ATOM 820 C CA . GLY A 1 104 ? 12.093 -18.674 -10.919 1.00 97.06 104 GLY A CA 1
ATOM 821 C C . GLY A 1 104 ? 11.723 -18.828 -9.437 1.00 97.06 104 GLY A C 1
ATOM 822 O O . GLY A 1 104 ? 11.511 -19.962 -9.007 1.00 97.06 104 GLY A O 1
ATOM 823 N N . ASP A 1 105 ? 11.561 -17.740 -8.668 1.00 97.31 105 ASP A N 1
ATOM 824 C CA . ASP A 1 105 ? 11.089 -17.816 -7.276 1.00 97.31 105 ASP A CA 1
ATOM 825 C C . ASP A 1 105 ? 9.738 -18.538 -7.178 1.00 97.31 105 ASP A C 1
ATOM 827 O O . ASP A 1 105 ? 8.791 -18.229 -7.907 1.00 97.31 105 ASP A O 1
ATOM 831 N N . MET A 1 106 ? 9.629 -19.463 -6.223 1.00 97.19 106 MET A N 1
ATOM 832 C CA . MET A 1 106 ? 8.444 -20.302 -6.033 1.00 97.19 106 MET A CA 1
ATOM 833 C C . MET A 1 106 ? 7.621 -19.880 -4.813 1.00 97.19 106 MET A C 1
ATOM 835 O O . MET A 1 106 ? 8.148 -19.708 -3.712 1.00 97.19 106 MET A O 1
ATOM 839 N N . VAL A 1 107 ? 6.299 -19.797 -4.980 1.00 95.38 107 VAL A N 1
ATOM 840 C CA . VAL A 1 107 ? 5.330 -19.658 -3.881 1.00 95.38 107 VAL A CA 1
ATOM 841 C C . VAL A 1 107 ? 4.177 -20.627 -4.110 1.00 95.38 107 VAL A C 1
ATOM 843 O O . VAL A 1 107 ? 3.366 -20.438 -5.013 1.00 95.38 107 VAL A O 1
ATOM 846 N N . ASP A 1 108 ? 4.093 -21.655 -3.267 1.00 94.62 108 ASP A N 1
ATOM 847 C CA . ASP A 1 108 ? 3.184 -22.794 -3.423 1.00 94.62 108 ASP A CA 1
ATOM 848 C C . ASP A 1 108 ? 3.323 -23.455 -4.811 1.00 94.62 108 ASP A C 1
ATOM 850 O O . ASP A 1 108 ? 4.272 -24.201 -5.042 1.00 94.62 108 ASP A O 1
ATOM 854 N N . ILE A 1 109 ? 2.393 -23.177 -5.730 1.00 96.00 109 ILE A N 1
ATOM 855 C CA . ILE A 1 109 ? 2.381 -23.676 -7.118 1.00 96.00 109 ILE A CA 1
ATOM 856 C C . ILE A 1 109 ? 2.759 -22.606 -8.153 1.00 96.00 109 ILE A C 1
ATOM 858 O O . ILE A 1 109 ? 2.855 -22.905 -9.340 1.00 96.00 109 ILE A O 1
ATOM 862 N N . PHE A 1 110 ? 2.927 -21.354 -7.728 1.00 97.75 110 PHE A N 1
ATOM 863 C CA . PHE A 1 110 ? 3.285 -20.242 -8.600 1.00 97.75 110 PHE A CA 1
ATOM 864 C C . PHE A 1 110 ? 4.805 -20.145 -8.747 1.00 97.75 110 PHE A C 1
ATOM 866 O O . PHE A 1 110 ? 5.520 -20.150 -7.746 1.00 97.75 110 PHE A O 1
ATOM 873 N N . SER A 1 111 ? 5.271 -19.996 -9.988 1.00 98.19 111 SER A N 1
ATOM 874 C CA . SER A 1 111 ? 6.655 -19.659 -10.325 1.00 98.19 111 SER A CA 1
ATOM 875 C C . SER A 1 111 ? 6.713 -18.236 -10.869 1.00 98.19 111 SER A C 1
ATOM 877 O O . SER A 1 111 ? 5.896 -17.861 -11.714 1.00 98.19 111 SER A O 1
ATOM 879 N N . CYS A 1 112 ? 7.658 -17.437 -10.382 1.00 98.06 112 CYS A N 1
ATOM 880 C CA . CYS A 1 112 ? 7.840 -16.059 -10.809 1.00 98.06 112 CYS A CA 1
ATOM 881 C C . CYS A 1 112 ? 8.317 -16.000 -12.274 1.00 98.06 112 CYS A C 1
ATOM 883 O O . CYS A 1 112 ? 9.428 -16.454 -12.568 1.00 98.06 112 CYS A O 1
ATOM 885 N N . PRO A 1 113 ? 7.517 -15.440 -13.203 1.00 97.94 113 PRO A N 1
ATOM 886 C CA . PRO A 1 113 ? 7.891 -15.363 -14.610 1.00 97.94 113 PRO A CA 1
ATOM 887 C C . PRO A 1 113 ? 9.012 -14.345 -14.810 1.00 97.94 113 PRO A C 1
ATOM 889 O O . PRO A 1 113 ? 9.081 -13.361 -14.073 1.00 97.94 113 PRO A O 1
ATOM 892 N N . GLY A 1 114 ? 9.826 -14.519 -15.852 1.00 97.25 114 GLY A N 1
ATOM 893 C CA . GLY A 1 114 ? 10.820 -13.531 -16.276 1.00 97.25 114 GLY A CA 1
ATOM 894 C C . GLY A 1 114 ? 10.237 -12.176 -16.692 1.00 97.25 114 GLY A C 1
ATOM 895 O O . GLY A 1 114 ? 9.020 -11.986 -16.788 1.00 97.25 114 GLY A O 1
ATOM 896 N N . ALA A 1 115 ? 11.115 -11.197 -16.914 1.00 97.06 115 ALA A N 1
ATOM 897 C CA . ALA A 1 115 ? 10.695 -9.842 -17.269 1.00 97.06 115 ALA A CA 1
ATOM 898 C C . ALA A 1 115 ? 10.046 -9.805 -18.676 1.00 97.06 115 ALA A C 1
ATOM 900 O O . ALA A 1 115 ? 10.654 -10.281 -19.640 1.00 97.06 115 ALA A O 1
ATOM 901 N N . PRO A 1 116 ? 8.843 -9.217 -18.850 1.00 96.75 116 PRO A N 1
ATOM 902 C CA . PRO A 1 116 ? 8.209 -9.078 -20.160 1.00 96.75 116 PRO A CA 1
ATOM 903 C C . PRO A 1 116 ? 9.075 -8.307 -21.166 1.00 96.75 116 PRO A C 1
ATOM 905 O O . PRO A 1 116 ? 9.732 -7.322 -20.820 1.00 96.75 116 PRO A O 1
ATOM 908 N N . LYS A 1 117 ? 9.025 -8.704 -22.446 1.00 96.56 117 LYS A N 1
ATOM 909 C CA . LYS A 1 117 ? 9.799 -8.064 -23.523 1.00 96.56 117 LYS A CA 1
ATOM 910 C C . LYS A 1 117 ? 9.585 -6.545 -23.539 1.00 96.56 117 LYS A C 1
ATOM 912 O O . LYS A 1 117 ? 8.458 -6.063 -23.604 1.00 96.56 117 LYS A O 1
ATOM 917 N N . GLY A 1 118 ? 10.690 -5.799 -23.530 1.00 95.62 118 GLY A N 1
ATOM 918 C CA . GLY A 1 118 ? 10.694 -4.334 -23.550 1.00 95.62 118 GLY A CA 1
ATOM 919 C C . GLY A 1 118 ? 10.627 -3.670 -22.172 1.00 95.62 118 GLY A C 1
ATOM 920 O O . GLY A 1 118 ? 10.837 -2.464 -22.097 1.00 95.62 118 GLY A O 1
ATOM 921 N N . PHE A 1 119 ? 10.400 -4.422 -21.092 1.00 97.06 119 PHE A N 1
ATOM 922 C CA . PHE A 1 119 ? 10.526 -3.933 -19.719 1.00 97.06 119 PHE A CA 1
ATOM 923 C C . PHE A 1 119 ? 11.897 -4.292 -19.131 1.00 97.06 119 PHE A C 1
ATOM 925 O O . PHE A 1 119 ? 12.572 -5.218 -19.575 1.00 97.06 119 PHE A O 1
ATOM 932 N N . THR A 1 120 ? 12.313 -3.563 -18.097 1.00 96.56 120 THR A N 1
ATOM 933 C CA . THR A 1 120 ? 13.425 -3.970 -17.226 1.00 96.56 120 THR A CA 1
ATOM 934 C C . THR A 1 120 ? 12.888 -4.202 -15.822 1.00 96.56 120 THR A C 1
ATOM 936 O O . THR A 1 120 ? 12.125 -3.373 -15.312 1.00 96.56 120 THR A O 1
ATOM 939 N N . ARG A 1 121 ? 13.313 -5.304 -15.195 1.00 97.56 121 ARG A N 1
ATOM 940 C CA . ARG A 1 121 ? 12.973 -5.614 -13.808 1.00 97.56 121 ARG A CA 1
ATOM 941 C C . ARG A 1 121 ? 13.551 -4.548 -12.876 1.00 97.56 121 ARG A C 1
ATOM 943 O O . ARG A 1 121 ? 14.762 -4.337 -12.872 1.00 97.56 121 ARG A O 1
ATOM 950 N N . PHE A 1 122 ? 12.712 -3.887 -12.085 1.00 96.56 122 PHE A N 1
ATOM 951 C CA . PHE A 1 122 ? 13.154 -3.049 -10.965 1.00 96.56 122 PHE A CA 1
ATOM 952 C C . PHE A 1 122 ? 13.028 -3.817 -9.640 1.00 96.56 122 PHE A C 1
ATOM 954 O O . PHE A 1 122 ? 12.386 -4.863 -9.591 1.00 96.56 122 PHE A O 1
ATOM 961 N N . VAL A 1 123 ? 13.654 -3.342 -8.563 1.00 96.69 123 VAL A N 1
ATOM 962 C CA . VAL A 1 123 ? 13.470 -3.930 -7.221 1.00 96.69 123 VAL A CA 1
ATOM 963 C C . VAL A 1 123 ? 12.596 -2.998 -6.400 1.00 96.69 123 VAL A C 1
ATOM 965 O O . VAL A 1 123 ? 12.885 -1.804 -6.331 1.00 96.69 123 VAL A O 1
ATOM 968 N N . LEU A 1 124 ? 11.562 -3.539 -5.757 1.00 96.50 124 LEU A N 1
ATOM 969 C CA . LEU A 1 124 ? 10.686 -2.816 -4.839 1.00 96.50 124 LEU A CA 1
ATOM 970 C C . LEU A 1 124 ? 10.625 -3.543 -3.497 1.00 96.50 124 LEU A C 1
ATOM 972 O O . LEU A 1 124 ? 10.173 -4.683 -3.433 1.00 96.50 124 LEU A O 1
ATOM 976 N N . LYS A 1 125 ? 11.041 -2.863 -2.429 1.00 96.81 125 LYS A N 1
ATOM 977 C CA . LYS A 1 125 ? 10.809 -3.269 -1.037 1.00 96.81 125 LYS A CA 1
ATOM 978 C C . LYS A 1 125 ? 9.971 -2.188 -0.372 1.00 96.81 125 LYS A C 1
ATOM 980 O O . LYS A 1 125 ? 10.298 -1.011 -0.502 1.00 96.81 125 LYS A O 1
ATOM 985 N N . ALA A 1 126 ? 8.902 -2.549 0.327 1.00 96.31 126 ALA A N 1
ATOM 986 C CA . ALA A 1 126 ? 8.119 -1.580 1.089 1.00 96.31 126 ALA A CA 1
ATOM 987 C C . ALA A 1 126 ? 7.544 -2.173 2.376 1.00 96.31 126 ALA A C 1
ATOM 989 O O . ALA A 1 126 ? 7.278 -3.371 2.473 1.00 96.31 126 ALA A O 1
ATOM 990 N N . ALA A 1 127 ? 7.319 -1.300 3.348 1.00 96.50 127 ALA A N 1
ATOM 991 C CA . ALA A 1 127 ? 6.527 -1.545 4.534 1.00 96.50 127 ALA A CA 1
ATOM 992 C C . ALA A 1 127 ? 5.495 -0.418 4.677 1.00 96.50 127 ALA A C 1
ATOM 994 O O . ALA A 1 127 ? 5.809 0.772 4.559 1.00 96.50 127 ALA A O 1
ATOM 995 N N . TYR A 1 128 ? 4.254 -0.809 4.932 1.00 96.88 128 TYR A N 1
ATOM 996 C CA . TYR A 1 128 ? 3.149 0.072 5.278 1.00 96.88 128 TYR A CA 1
ATOM 997 C C . TYR A 1 128 ? 2.696 -0.319 6.679 1.00 96.88 128 TYR A C 1
ATOM 999 O O . TYR A 1 128 ? 2.211 -1.433 6.874 1.00 96.88 128 TYR A O 1
ATOM 1007 N N . TYR A 1 129 ? 2.907 0.553 7.656 1.00 96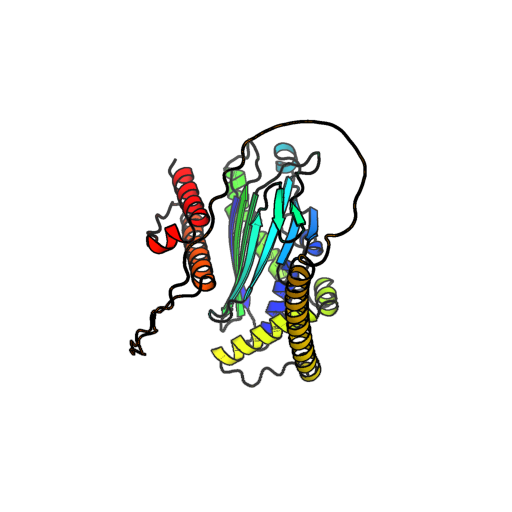.69 129 TYR A N 1
ATOM 1008 C CA . TYR A 1 129 ? 2.640 0.301 9.066 1.00 96.69 129 TYR A CA 1
ATOM 1009 C C . TYR A 1 129 ? 1.507 1.209 9.540 1.00 96.69 129 TYR A C 1
ATOM 1011 O O . TYR A 1 129 ? 1.507 2.411 9.278 1.00 96.69 129 TYR A O 1
ATOM 1019 N N . PHE A 1 130 ? 0.537 0.619 10.227 1.00 96.94 130 PHE A N 1
ATOM 1020 C CA . PHE A 1 130 ? -0.656 1.282 10.736 1.00 96.94 130 PHE A CA 1
ATOM 1021 C C . PHE A 1 130 ? -0.656 1.124 12.252 1.00 96.94 130 PHE A C 1
ATOM 1023 O O . PHE A 1 130 ? -0.757 0.001 12.743 1.00 96.94 130 PHE A O 1
ATOM 1030 N N . GLU A 1 131 ? -0.527 2.221 12.985 1.00 96.19 131 GLU A N 1
ATOM 1031 C CA . GLU A 1 131 ? -0.462 2.260 14.445 1.00 96.19 131 GLU A CA 1
ATOM 1032 C C . GLU A 1 131 ? -1.729 2.905 15.005 1.00 96.19 131 GLU A C 1
ATOM 1034 O O . GLU A 1 131 ? -2.129 3.986 14.575 1.00 96.19 131 GLU A O 1
ATOM 1039 N N . LEU A 1 132 ? -2.373 2.242 15.956 1.00 95.12 132 LEU A N 1
ATOM 1040 C CA . LEU A 1 132 ? -3.599 2.704 16.593 1.00 95.12 132 LEU A CA 1
ATOM 1041 C C . LEU A 1 132 ? -3.225 3.547 17.813 1.00 95.12 132 LEU A C 1
ATOM 1043 O O . LEU A 1 132 ? -2.542 3.074 18.725 1.00 95.12 132 LEU A O 1
ATOM 1047 N N . THR A 1 133 ? -3.686 4.793 17.845 1.00 95.75 133 THR A N 1
ATOM 1048 C CA . THR A 1 133 ? -3.453 5.729 18.949 1.00 95.75 133 THR A CA 1
ATOM 1049 C C . THR A 1 133 ? -4.780 6.276 19.466 1.00 95.75 133 THR A C 1
ATOM 1051 O O . THR A 1 133 ? -5.815 6.156 18.817 1.00 95.75 133 THR A O 1
ATOM 1054 N N . LYS A 1 134 ? -4.773 6.954 20.621 1.00 94.50 134 LYS A N 1
ATOM 1055 C CA . LYS A 1 134 ? -5.992 7.592 21.156 1.00 94.50 134 LYS A CA 1
ATOM 1056 C C . LYS A 1 134 ? -6.585 8.674 20.237 1.00 94.50 134 LYS A C 1
ATOM 1058 O O . LYS A 1 134 ? -7.744 9.027 20.413 1.00 94.50 134 LYS A O 1
ATOM 1063 N N . GLN A 1 135 ? -5.793 9.205 19.302 1.00 96.75 135 GLN A N 1
ATOM 1064 C CA . GLN A 1 135 ? -6.167 10.301 18.402 1.00 96.75 135 GLN A CA 1
ATOM 1065 C C . GLN A 1 135 ? -6.621 9.813 17.017 1.00 96.75 135 GLN A C 1
ATOM 1067 O O . GLN A 1 135 ? -7.184 10.594 16.253 1.00 96.75 135 GLN A O 1
ATOM 1072 N N . GLY A 1 136 ? -6.355 8.551 16.664 1.00 96.62 136 GLY A N 1
ATOM 1073 C CA . GLY A 1 136 ? -6.599 8.023 15.326 1.00 96.62 136 GLY A CA 1
ATOM 1074 C C . GLY A 1 136 ? -5.551 6.996 14.901 1.00 96.62 136 GLY A C 1
ATOM 1075 O O . GLY A 1 136 ? -4.970 6.302 15.735 1.00 96.62 136 GLY A O 1
ATOM 1076 N N . ILE A 1 137 ? -5.305 6.897 13.596 1.00 97.88 137 ILE A N 1
ATOM 1077 C CA . ILE A 1 137 ? -4.357 5.934 13.018 1.00 97.88 137 ILE A CA 1
ATOM 1078 C C . ILE A 1 137 ? -3.122 6.679 12.525 1.00 97.88 137 ILE A C 1
ATOM 1080 O O . ILE A 1 137 ? -3.210 7.487 11.601 1.00 97.88 137 ILE A O 1
ATOM 1084 N N . VAL A 1 138 ? -1.960 6.396 13.107 1.00 97.94 138 VAL A N 1
ATOM 1085 C CA . VAL A 1 138 ? -0.677 6.860 12.571 1.00 97.94 138 VAL A CA 1
ATOM 1086 C C . VAL A 1 138 ? -0.241 5.884 11.487 1.00 97.94 138 VAL A C 1
ATOM 1088 O O . VAL A 1 138 ? 0.001 4.704 11.739 1.00 97.94 138 VAL A O 1
ATOM 1091 N N . PHE A 1 139 ? -0.162 6.376 10.259 1.00 97.81 139 PHE A N 1
ATOM 1092 C CA . PHE A 1 139 ? 0.266 5.612 9.100 1.00 97.81 139 PHE A CA 1
ATOM 1093 C C . PHE A 1 139 ? 1.699 5.989 8.725 1.00 97.81 139 PHE A C 1
ATOM 1095 O O . PHE A 1 139 ? 1.993 7.154 8.445 1.00 97.81 139 PHE A O 1
ATOM 1102 N N . LYS A 1 140 ? 2.578 4.988 8.685 1.00 96.00 140 LYS A N 1
ATOM 1103 C CA . LYS A 1 140 ? 4.001 5.105 8.350 1.00 96.00 140 LYS A CA 1
ATOM 1104 C C . LYS A 1 140 ? 4.280 4.292 7.087 1.00 96.00 140 LYS A C 1
ATOM 1106 O O . LYS A 1 140 ? 3.979 3.100 7.028 1.00 96.00 140 LYS A O 1
ATOM 1111 N N . ASN A 1 141 ? 4.876 4.918 6.080 1.00 94.56 141 ASN A N 1
ATOM 1112 C CA . ASN A 1 141 ? 5.410 4.244 4.903 1.00 94.56 141 ASN A CA 1
ATOM 1113 C C . ASN A 1 141 ? 6.938 4.303 4.907 1.00 94.56 141 ASN A C 1
ATOM 1115 O O . ASN A 1 141 ? 7.527 5.367 5.095 1.00 94.56 141 ASN A O 1
ATOM 1119 N N . LEU A 1 142 ? 7.552 3.161 4.612 1.00 93.62 142 LEU A N 1
ATOM 1120 C CA . LEU A 1 142 ? 8.947 3.038 4.220 1.00 93.62 142 LEU A CA 1
ATOM 1121 C C . LEU A 1 142 ? 8.998 2.283 2.888 1.00 93.62 142 LEU A C 1
ATOM 1123 O O . LEU A 1 142 ? 8.397 1.218 2.762 1.00 93.62 142 LEU A O 1
ATOM 1127 N N . MET A 1 143 ? 9.682 2.815 1.880 1.00 94.25 143 MET A N 1
ATOM 1128 C CA . MET A 1 143 ? 9.794 2.175 0.566 1.00 94.25 143 MET A CA 1
ATOM 1129 C C . MET A 1 143 ? 11.174 2.415 -0.044 1.00 94.25 143 MET A C 1
ATOM 1131 O O . MET A 1 143 ? 11.650 3.545 -0.099 1.00 94.25 143 MET A O 1
ATOM 1135 N N . MET A 1 144 ? 11.788 1.342 -0.537 1.00 94.00 144 MET A N 1
ATOM 1136 C CA . MET A 1 144 ? 13.047 1.328 -1.271 1.00 94.00 144 MET A CA 1
ATOM 1137 C C . MET A 1 144 ? 12.802 0.819 -2.696 1.00 94.00 144 MET A C 1
ATOM 1139 O O . MET A 1 144 ? 12.230 -0.255 -2.892 1.00 94.00 144 MET A O 1
ATOM 1143 N N . MET A 1 145 ? 13.271 1.568 -3.691 1.00 93.00 145 MET A N 1
ATOM 1144 C CA . MET A 1 145 ? 13.093 1.258 -5.107 1.00 93.00 145 MET A CA 1
ATOM 1145 C C . MET A 1 145 ? 14.425 1.356 -5.867 1.00 93.00 145 MET A C 1
ATOM 1147 O O . MET A 1 145 ? 15.009 2.435 -5.964 1.00 93.00 145 MET A O 1
ATOM 1151 N N . ASP A 1 146 ? 14.897 0.247 -6.442 1.00 93.38 146 ASP A N 1
ATOM 1152 C CA . ASP A 1 146 ? 16.026 0.228 -7.384 1.00 93.38 146 ASP A CA 1
ATOM 1153 C C . ASP A 1 146 ? 15.501 0.155 -8.814 1.00 93.38 146 ASP A C 1
ATOM 1155 O O . ASP A 1 146 ? 15.132 -0.913 -9.300 1.00 93.38 146 ASP A O 1
ATOM 1159 N N . LEU A 1 147 ? 15.504 1.292 -9.505 1.00 91.50 147 LEU A N 1
ATOM 1160 C CA . LEU A 1 147 ? 15.016 1.408 -10.879 1.00 91.50 147 LEU A CA 1
ATOM 1161 C C . LEU A 1 147 ? 15.903 0.712 -11.928 1.00 91.50 147 LEU A C 1
ATOM 1163 O O . LEU A 1 147 ? 15.570 0.780 -13.113 1.00 91.50 147 LEU A O 1
ATOM 1167 N N . LYS A 1 148 ? 17.046 0.107 -11.555 1.00 91.62 148 LYS A N 1
ATOM 1168 C CA . LYS A 1 148 ? 18.041 -0.467 -12.493 1.00 91.62 148 LYS A CA 1
ATOM 1169 C C . LYS A 1 148 ? 18.374 0.480 -13.657 1.00 91.62 148 LYS A C 1
ATOM 1171 O O . LYS A 1 148 ? 18.535 0.084 -14.810 1.00 91.62 148 LYS A O 1
ATOM 1176 N N . ALA A 1 149 ? 18.414 1.776 -13.366 1.00 87.06 149 ALA A N 1
ATOM 1177 C CA . ALA A 1 149 ? 18.721 2.820 -14.330 1.00 87.06 149 ALA A CA 1
ATOM 1178 C C . ALA A 1 149 ? 20.224 3.123 -14.294 1.00 87.06 149 ALA A C 1
ATOM 1180 O O . ALA A 1 149 ? 20.758 3.423 -13.225 1.00 87.06 149 ALA A O 1
ATOM 1181 N N . LYS A 1 150 ? 20.891 3.049 -15.457 1.00 82.88 150 LYS A N 1
ATOM 1182 C CA . LYS A 1 150 ? 22.345 3.270 -15.583 1.00 82.88 150 LYS A CA 1
ATOM 1183 C C . LYS A 1 150 ? 22.764 4.655 -15.088 1.00 82.88 150 LYS A C 1
ATOM 1185 O O . LYS A 1 150 ? 23.750 4.773 -14.376 1.00 82.88 150 LYS A O 1
ATOM 1190 N N . MET A 1 151 ? 21.994 5.685 -15.442 1.00 80.00 151 MET A N 1
ATOM 1191 C CA . MET A 1 151 ? 22.204 7.056 -14.984 1.00 80.00 151 MET A CA 1
ATOM 1192 C C . MET A 1 151 ? 20.864 7.679 -14.601 1.00 80.00 151 MET A C 1
ATOM 1194 O O . MET A 1 151 ? 19.956 7.773 -15.423 1.00 80.00 151 MET A O 1
ATOM 1198 N N . VAL A 1 152 ? 20.754 8.127 -13.353 1.00 79.69 152 VAL A N 1
ATOM 1199 C CA . VAL A 1 152 ? 19.725 9.073 -12.903 1.00 79.69 152 VAL A CA 1
ATOM 1200 C C . VAL A 1 152 ? 20.468 10.117 -12.079 1.00 79.69 152 VAL A C 1
ATOM 1202 O O . VAL A 1 152 ? 21.144 9.716 -11.130 1.00 79.69 152 VAL A O 1
ATOM 1205 N N . PRO A 1 153 ? 20.402 11.418 -12.416 1.00 83.69 153 PRO A N 1
ATOM 1206 C CA . PRO A 1 153 ? 21.119 12.436 -11.660 1.00 83.69 153 PRO A CA 1
ATOM 1207 C C . PRO A 1 153 ? 20.704 12.418 -10.185 1.00 83.69 153 PRO A C 1
ATOM 1209 O O . PRO A 1 153 ? 19.510 12.471 -9.878 1.00 83.69 153 PRO A O 1
ATOM 1212 N N . SER A 1 154 ? 21.676 12.383 -9.271 1.00 84.62 154 SER A N 1
ATOM 1213 C CA . SER A 1 154 ? 21.431 12.347 -7.822 1.00 84.62 154 SER A CA 1
ATOM 1214 C C . SER A 1 154 ? 20.477 13.444 -7.316 1.00 84.62 154 SER A C 1
ATOM 1216 O O . SER A 1 154 ? 19.632 13.120 -6.482 1.00 84.62 154 SER A O 1
ATOM 1218 N N . PRO A 1 155 ? 20.493 14.696 -7.835 1.00 85.94 155 PRO A N 1
ATOM 1219 C CA . PRO A 1 155 ? 19.492 15.702 -7.471 1.00 85.94 155 PRO A CA 1
ATOM 1220 C C . PRO A 1 155 ? 18.048 15.265 -7.754 1.00 85.94 155 PRO A C 1
ATOM 1222 O O . PRO A 1 155 ? 17.161 15.526 -6.947 1.00 85.94 155 PRO A O 1
ATOM 1225 N N . VAL A 1 156 ? 17.808 14.544 -8.856 1.00 84.38 156 VAL A N 1
ATOM 1226 C CA . VAL A 1 156 ? 16.470 14.060 -9.228 1.00 84.38 156 VAL A CA 1
ATOM 1227 C C . VAL A 1 156 ? 16.043 12.884 -8.350 1.00 84.38 156 VAL A C 1
ATOM 1229 O O . VAL A 1 156 ? 14.897 12.837 -7.906 1.00 84.38 156 VAL A O 1
ATOM 1232 N N . VAL A 1 157 ? 16.967 11.966 -8.040 1.00 84.50 157 VAL A N 1
ATOM 1233 C CA . VAL A 1 157 ? 16.721 10.866 -7.088 1.00 84.50 157 VAL A CA 1
ATOM 1234 C C . VAL A 1 157 ? 16.367 11.430 -5.709 1.00 84.50 157 VAL A C 1
ATOM 1236 O O . VAL A 1 157 ? 15.363 11.025 -5.129 1.00 84.50 157 VAL A O 1
ATOM 1239 N N . ASN A 1 158 ? 17.126 12.415 -5.222 1.00 83.44 158 ASN A N 1
ATOM 1240 C CA . ASN A 1 158 ? 16.892 13.066 -3.932 1.00 83.44 158 ASN A CA 1
ATOM 1241 C C . ASN A 1 158 ? 15.574 13.854 -3.900 1.00 83.44 158 ASN A C 1
ATOM 1243 O O . ASN A 1 158 ? 14.843 13.768 -2.916 1.00 83.44 158 ASN A O 1
ATOM 1247 N N . TRP A 1 159 ? 15.240 14.582 -4.970 1.00 87.31 159 TRP A N 1
ATOM 1248 C CA . TRP A 1 159 ? 13.976 15.318 -5.086 1.00 87.31 159 TRP A CA 1
ATOM 1249 C C . TRP A 1 159 ? 12.754 14.386 -5.074 1.00 87.31 159 TRP A C 1
ATOM 1251 O O . TRP A 1 159 ? 11.777 14.661 -4.372 1.00 87.31 159 TRP A O 1
ATOM 1261 N N . LEU A 1 160 ? 12.825 13.248 -5.777 1.00 86.00 160 LEU A N 1
ATOM 1262 C CA . LEU A 1 160 ? 11.797 12.205 -5.710 1.00 86.00 160 LEU A CA 1
ATOM 1263 C C . LEU A 1 160 ? 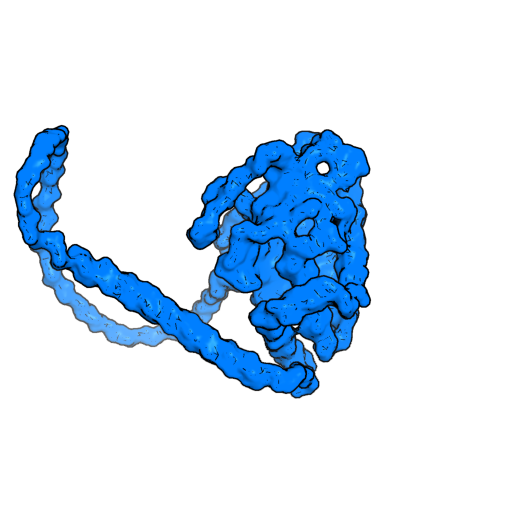11.705 11.595 -4.305 1.00 86.00 160 LEU A C 1
ATOM 1265 O O . LEU A 1 160 ? 10.607 11.500 -3.762 1.00 86.00 160 LEU A O 1
ATOM 1269 N N . ALA A 1 161 ? 12.845 11.202 -3.729 1.00 85.50 161 ALA A N 1
ATOM 1270 C CA . ALA A 1 161 ? 12.934 10.461 -2.471 1.00 85.50 161 ALA A CA 1
ATOM 1271 C C . ALA A 1 161 ? 12.496 11.273 -1.240 1.00 85.50 161 ALA A C 1
ATOM 1273 O O . ALA A 1 161 ? 11.782 10.756 -0.384 1.00 85.50 161 ALA A O 1
ATOM 1274 N N . LYS A 1 162 ? 12.917 12.540 -1.147 1.00 83.94 162 LYS A N 1
ATOM 1275 C CA . LYS A 1 162 ? 12.681 13.402 0.026 1.00 83.94 162 LYS A CA 1
ATOM 1276 C C . LYS A 1 162 ? 11.499 14.359 -0.136 1.00 83.94 162 LYS A C 1
ATOM 1278 O O . LYS A 1 162 ? 10.983 14.852 0.859 1.00 83.94 162 LYS A O 1
ATOM 1283 N N . GLY A 1 163 ? 11.099 14.657 -1.373 1.00 84.81 163 GLY A N 1
ATOM 1284 C CA . GLY A 1 163 ? 10.119 15.697 -1.684 1.00 84.81 163 GLY A CA 1
ATOM 1285 C C . GLY A 1 163 ? 8.850 15.151 -2.326 1.00 84.81 163 GLY A C 1
ATOM 1286 O O . GLY A 1 163 ? 7.842 14.952 -1.652 1.00 84.81 163 GLY A O 1
ATOM 1287 N N . ALA A 1 164 ? 8.882 14.967 -3.645 1.00 86.69 164 ALA A N 1
ATOM 1288 C CA . ALA A 1 164 ? 7.673 14.784 -4.447 1.00 86.69 164 ALA A CA 1
ATOM 1289 C C . ALA A 1 164 ? 6.903 13.502 -4.095 1.00 86.69 164 ALA A C 1
ATOM 1291 O O . ALA A 1 164 ? 5.710 13.557 -3.803 1.00 86.69 164 ALA A O 1
ATOM 1292 N N . MET A 1 165 ? 7.586 12.352 -4.075 1.00 88.31 165 MET A N 1
ATOM 1293 C CA . MET A 1 165 ? 6.936 11.056 -3.876 1.00 88.31 165 MET A CA 1
ATOM 1294 C C . MET A 1 165 ? 6.286 10.896 -2.489 1.00 88.31 165 MET A C 1
ATOM 1296 O O . MET A 1 165 ? 5.095 10.590 -2.468 1.00 88.31 165 MET A O 1
ATOM 1300 N N . PRO A 1 166 ? 6.973 11.122 -1.346 1.00 90.88 166 PRO A N 1
ATOM 1301 C CA . PRO A 1 166 ? 6.359 10.941 -0.026 1.00 90.88 166 PRO A CA 1
ATOM 1302 C C . PRO A 1 166 ? 5.215 11.931 0.246 1.00 90.88 166 PRO A C 1
ATOM 1304 O O . PRO A 1 166 ? 4.161 11.536 0.751 1.00 90.88 166 PRO A O 1
ATOM 1307 N N . ASN A 1 167 ? 5.380 13.204 -0.130 1.00 92.81 167 ASN A N 1
ATOM 1308 C CA . ASN A 1 167 ? 4.364 14.230 0.115 1.00 92.81 167 ASN A CA 1
ATOM 1309 C C . ASN A 1 167 ? 3.116 14.018 -0.746 1.00 92.81 167 ASN A C 1
ATOM 1311 O O . ASN A 1 167 ? 1.995 14.093 -0.236 1.00 92.81 167 ASN A O 1
ATOM 1315 N N . GLU A 1 168 ? 3.284 13.714 -2.037 1.00 94.00 168 GLU A N 1
ATOM 1316 C CA . GLU A 1 168 ? 2.142 13.434 -2.903 1.00 94.00 168 GLU A CA 1
ATOM 1317 C C . GLU A 1 168 ? 1.461 12.115 -2.510 1.00 94.00 168 GLU A C 1
ATOM 1319 O O . GLU A 1 168 ? 0.235 12.076 -2.463 1.00 94.00 168 GLU A O 1
ATOM 1324 N N . PHE A 1 169 ? 2.212 11.076 -2.119 1.00 94.75 169 PHE A N 1
ATOM 1325 C CA . PHE A 1 169 ? 1.643 9.825 -1.600 1.00 94.75 169 PHE A CA 1
ATOM 1326 C C . PHE A 1 169 ? 0.671 10.083 -0.439 1.00 94.75 169 PHE A C 1
ATOM 1328 O O . PHE A 1 169 ? -0.487 9.662 -0.484 1.00 94.75 169 PHE A O 1
ATOM 1335 N N . MET A 1 170 ? 1.110 10.835 0.574 1.00 95.50 170 MET A N 1
ATOM 1336 C CA . MET A 1 170 ? 0.284 11.161 1.743 1.00 95.50 170 MET A CA 1
ATOM 1337 C C . MET A 1 170 ? -0.859 12.129 1.426 1.00 95.50 170 MET A C 1
ATOM 1339 O O . MET A 1 170 ? -1.909 12.083 2.071 1.00 95.50 170 MET A O 1
ATOM 1343 N N . SER A 1 171 ? -0.684 13.015 0.444 1.00 96.19 171 SER A N 1
ATOM 1344 C CA . SER A 1 171 ? -1.751 13.894 -0.047 1.00 96.19 171 SER A CA 1
ATOM 1345 C C . SER A 1 171 ? -2.855 13.095 -0.748 1.00 96.19 171 SER A C 1
ATOM 1347 O O . SER A 1 171 ? -4.031 13.224 -0.401 1.00 96.19 171 SER A O 1
ATOM 1349 N N . GLN A 1 172 ? -2.489 12.197 -1.669 1.00 96.44 172 GLN A N 1
ATOM 1350 C CA . GLN A 1 172 ? -3.442 11.356 -2.396 1.00 96.44 172 GLN A CA 1
ATOM 1351 C C . GLN A 1 172 ? -4.143 10.362 -1.466 1.00 96.44 172 GLN A C 1
ATOM 1353 O O . GLN A 1 172 ? -5.361 10.228 -1.556 1.00 96.44 172 GLN A O 1
ATOM 1358 N N . LEU A 1 173 ? -3.431 9.723 -0.529 1.00 96.88 173 LEU A N 1
ATOM 1359 C CA . LEU A 1 173 ? -4.043 8.802 0.436 1.00 96.88 173 LEU A CA 1
ATOM 1360 C C . LEU A 1 173 ? -5.079 9.521 1.319 1.00 96.88 173 LEU A C 1
ATOM 1362 O O . LEU A 1 173 ? -6.214 9.060 1.432 1.00 96.88 173 LEU A O 1
ATOM 1366 N N . ARG A 1 174 ? -4.750 10.711 1.852 1.00 97.31 174 ARG A N 1
ATOM 1367 C CA . ARG A 1 174 ? -5.718 11.563 2.574 1.00 97.31 174 ARG A CA 1
ATOM 1368 C C . ARG A 1 174 ? -6.897 11.976 1.698 1.00 97.31 174 ARG A C 1
ATOM 1370 O O . ARG A 1 174 ? -8.039 11.928 2.154 1.00 97.31 174 ARG A O 1
ATOM 1377 N N . LYS A 1 175 ? -6.661 12.311 0.427 1.00 97.31 175 LYS A N 1
ATOM 1378 C CA . LYS A 1 175 ? -7.734 12.610 -0.531 1.00 97.31 175 LYS A CA 1
ATOM 1379 C C . LYS A 1 175 ? -8.645 11.402 -0.765 1.00 97.31 175 LYS A C 1
ATOM 1381 O O . LYS A 1 175 ? -9.853 11.600 -0.837 1.00 97.31 175 LYS A O 1
ATOM 1386 N N . LYS A 1 176 ? -8.118 10.179 -0.863 1.00 96.75 176 LYS A N 1
ATOM 1387 C CA . LYS A 1 176 ? -8.919 8.960 -1.079 1.00 96.75 176 LYS A CA 1
ATOM 1388 C C . LYS A 1 176 ? -9.771 8.610 0.132 1.00 96.75 176 LYS A C 1
ATOM 1390 O O . LYS A 1 176 ? -10.966 8.417 -0.033 1.00 96.75 176 LYS A O 1
ATOM 1395 N N . VAL A 1 177 ? -9.197 8.652 1.334 1.00 96.81 177 VAL A N 1
ATOM 1396 C CA . VAL A 1 177 ? -9.947 8.450 2.587 1.00 96.81 177 VAL A CA 1
ATOM 1397 C C . VAL A 1 177 ? -11.053 9.501 2.760 1.00 96.81 177 VAL A C 1
ATOM 1399 O O . VAL A 1 177 ? -12.156 9.158 3.170 1.00 96.81 177 VAL A O 1
ATOM 1402 N N . LYS A 1 178 ? -10.799 10.769 2.401 1.00 97.12 178 LYS A N 1
ATOM 1403 C CA . LYS A 1 178 ? -11.805 11.845 2.479 1.00 97.12 178 LYS A CA 1
ATOM 1404 C C . LYS A 1 178 ? -12.964 11.686 1.483 1.00 97.12 178 LYS A C 1
ATOM 1406 O O . LYS A 1 178 ? -14.073 12.102 1.791 1.00 97.12 178 LYS A O 1
ATOM 1411 N N . HIS A 1 179 ? -12.713 11.127 0.299 1.00 97.44 179 HIS A N 1
ATOM 1412 C CA . HIS A 1 179 ? -13.717 10.939 -0.762 1.00 97.44 179 HIS A CA 1
ATOM 1413 C C . HIS A 1 179 ? -14.012 9.445 -0.962 1.00 97.44 179 HIS A C 1
ATOM 1415 O O . HIS A 1 179 ? -14.002 8.948 -2.090 1.00 97.44 179 HIS A O 1
ATOM 1421 N N . TYR A 1 180 ? -14.175 8.730 0.152 1.00 97.81 180 TYR A N 1
ATOM 1422 C CA . TYR A 1 180 ? -14.393 7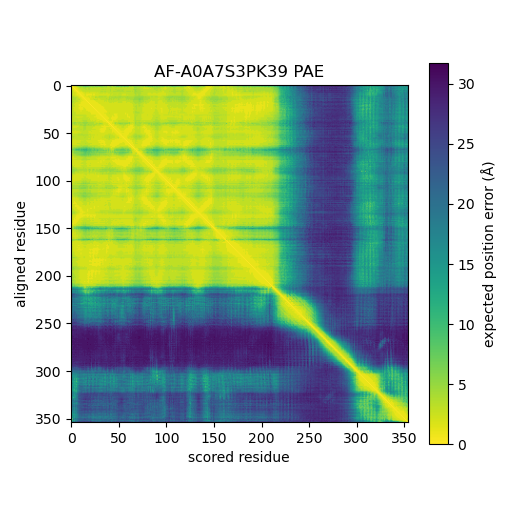.289 0.164 1.00 97.81 180 TYR A CA 1
ATOM 1423 C C . TYR A 1 180 ? -15.851 6.906 -0.115 1.00 97.81 180 TYR A C 1
ATOM 1425 O O . TYR A 1 180 ? -16.086 5.985 -0.896 1.00 97.81 180 TYR A O 1
ATOM 1433 N N . GLU A 1 181 ? -16.803 7.624 0.488 1.00 97.62 181 GLU A N 1
ATOM 1434 C CA . GLU A 1 181 ? -18.240 7.376 0.315 1.00 97.62 181 GLU A CA 1
ATOM 1435 C C . GLU A 1 181 ? -18.644 7.503 -1.164 1.00 97.62 181 GLU A C 1
ATOM 1437 O O . GLU A 1 181 ? -18.246 8.452 -1.851 1.00 97.62 181 GLU A O 1
ATOM 1442 N N . GLY A 1 182 ? -19.424 6.548 -1.663 1.00 97.56 182 GLY A N 1
ATOM 1443 C CA . GLY A 1 182 ? -19.833 6.442 -3.064 1.00 97.56 182 GLY A CA 1
ATOM 1444 C C . GLY A 1 182 ? -18.697 6.088 -4.032 1.00 97.56 182 GLY A C 1
ATOM 1445 O O . GLY A 1 182 ? -18.888 6.152 -5.248 1.00 97.56 182 GLY A O 1
ATOM 1446 N N . SER A 1 183 ? -17.502 5.747 -3.538 1.00 98.06 183 SER A N 1
ATOM 1447 C CA . SER A 1 183 ? -16.353 5.421 -4.386 1.00 98.06 183 SER A CA 1
ATOM 1448 C C . SER A 1 183 ? -16.276 3.934 -4.739 1.00 98.06 183 SER A C 1
ATOM 1450 O O . SER A 1 183 ? -16.789 3.061 -4.045 1.00 98.06 183 SER A O 1
ATOM 1452 N N . ILE A 1 184 ? -15.518 3.618 -5.790 1.00 98.19 184 ILE A N 1
ATOM 1453 C CA . ILE A 1 184 ? -15.228 2.229 -6.179 1.00 98.19 184 ILE A CA 1
ATOM 1454 C C . ILE A 1 184 ? -14.460 1.429 -5.102 1.00 98.19 184 ILE A C 1
ATOM 1456 O O . ILE A 1 184 ? -14.467 0.203 -5.138 1.00 98.19 184 ILE A O 1
ATOM 1460 N N . TRP A 1 185 ? -13.808 2.086 -4.132 1.00 97.88 185 TRP A N 1
ATOM 1461 C CA . TRP A 1 185 ? -13.190 1.380 -3.000 1.00 97.88 185 TRP A CA 1
ATOM 1462 C C . TRP A 1 185 ? -14.232 0.877 -2.003 1.00 97.88 185 TRP A C 1
ATOM 1464 O O . TRP A 1 185 ? -14.063 -0.213 -1.467 1.00 97.88 185 TRP A O 1
ATOM 1474 N N . GLU A 1 186 ? -15.311 1.633 -1.794 1.00 98.06 186 GLU A N 1
ATOM 1475 C CA . GLU A 1 186 ? -16.440 1.218 -0.960 1.00 98.06 186 GLU A CA 1
ATOM 1476 C C . GLU A 1 186 ? -17.146 0.007 -1.564 1.00 98.06 186 GLU A C 1
ATOM 1478 O O . GLU A 1 186 ? -17.224 -1.034 -0.918 1.00 98.06 186 GLU A O 1
ATOM 1483 N N . GLN A 1 187 ? -17.493 0.091 -2.851 1.00 98.12 187 GLN A N 1
ATOM 1484 C CA . GLN A 1 187 ? -18.082 -1.013 -3.618 1.00 98.12 187 GLN A CA 1
ATOM 1485 C C . GLN A 1 187 ? -17.231 -2.292 -3.523 1.00 98.12 187 GLN A C 1
ATOM 1487 O O . GLN A 1 187 ? -17.747 -3.375 -3.271 1.00 98.12 187 GLN A O 1
ATOM 1492 N N . ARG A 1 188 ? -15.899 -2.180 -3.629 1.00 97.56 188 ARG A N 1
ATOM 1493 C CA . ARG A 1 188 ? -14.986 -3.328 -3.476 1.00 97.56 188 ARG A CA 1
ATOM 1494 C C . ARG A 1 188 ? -14.885 -3.890 -2.060 1.00 97.56 188 ARG A C 1
ATOM 1496 O O . ARG A 1 188 ? -14.568 -5.069 -1.900 1.00 97.56 188 ARG A O 1
ATOM 1503 N N . VAL A 1 189 ? -15.122 -3.075 -1.036 1.00 97.25 189 VAL A N 1
ATOM 1504 C CA . VAL A 1 189 ? -15.225 -3.551 0.350 1.00 97.25 189 VAL A CA 1
ATOM 1505 C C . VAL A 1 189 ? -16.534 -4.315 0.552 1.00 97.25 189 VAL A C 1
ATOM 1507 O O . VAL A 1 189 ? -16.507 -5.403 1.130 1.00 97.25 189 VAL A O 1
ATOM 1510 N N . GLU A 1 190 ? -17.643 -3.809 0.009 1.00 97.06 190 GLU A N 1
ATOM 1511 C CA . GLU A 1 190 ? -18.960 -4.463 0.024 1.00 97.06 190 GLU A CA 1
ATOM 1512 C C . GLU A 1 190 ? -18.981 -5.782 -0.770 1.00 97.06 190 GLU A C 1
ATOM 1514 O O . GLU A 1 190 ? -19.599 -6.753 -0.337 1.00 97.06 190 GLU A O 1
ATOM 1519 N N . GLU A 1 191 ? -18.254 -5.860 -1.890 1.00 96.94 191 GLU A N 1
ATOM 1520 C CA . GLU A 1 191 ? -18.082 -7.083 -2.692 1.00 96.94 191 GLU A CA 1
ATOM 1521 C C . GLU A 1 191 ? -17.232 -8.167 -1.992 1.00 96.94 191 GLU A C 1
ATOM 1523 O O . GLU A 1 191 ? -17.295 -9.339 -2.371 1.00 96.94 191 GLU A O 1
ATOM 1528 N N . ASN A 1 192 ? -16.432 -7.818 -0.974 1.00 95.25 192 ASN A N 1
ATOM 1529 C CA . ASN A 1 192 ? -15.484 -8.733 -0.318 1.00 95.25 192 ASN A CA 1
ATOM 1530 C C . ASN A 1 192 ? -15.511 -8.653 1.229 1.00 95.25 192 ASN A C 1
ATOM 1532 O O . ASN A 1 192 ? -14.470 -8.445 1.871 1.00 95.25 192 ASN A O 1
ATOM 1536 N N . PRO A 1 193 ? -16.678 -8.862 1.870 1.00 95.12 193 PRO A N 1
ATOM 1537 C CA . PRO A 1 193 ? -16.829 -8.682 3.314 1.00 95.12 193 PRO A CA 1
ATOM 1538 C C . PRO A 1 193 ? -15.968 -9.670 4.119 1.00 95.12 193 PRO A C 1
ATOM 1540 O O . PRO A 1 193 ? -15.473 -9.330 5.191 1.00 95.12 193 PRO A O 1
ATOM 1543 N N . ASP A 1 194 ? -15.700 -10.863 3.572 1.00 94.25 194 ASP A N 1
ATOM 1544 C CA . ASP A 1 194 ? -14.926 -11.947 4.203 1.00 94.25 194 ASP A CA 1
ATOM 1545 C C . ASP A 1 194 ? -13.497 -11.533 4.603 1.00 94.25 194 ASP A C 1
ATOM 1547 O O . ASP A 1 194 ? -12.883 -12.119 5.510 1.00 94.25 194 ASP A O 1
ATOM 1551 N N . LEU A 1 195 ? -12.928 -10.544 3.909 1.00 94.50 195 LEU A N 1
ATOM 1552 C CA . LEU A 1 195 ? -11.642 -9.950 4.253 1.00 94.50 195 LEU A CA 1
ATOM 1553 C C . LEU A 1 195 ? -11.810 -8.807 5.257 1.00 94.50 195 LEU A C 1
ATOM 1555 O O . LEU A 1 195 ? -11.175 -8.825 6.316 1.00 94.50 195 LEU A O 1
ATOM 1559 N N . TYR A 1 196 ? -12.637 -7.820 4.916 1.00 95.81 196 TYR A N 1
ATOM 1560 C CA . TYR A 1 196 ? -12.702 -6.549 5.635 1.00 95.81 196 TYR A CA 1
ATOM 1561 C C . TYR A 1 196 ? -13.379 -6.676 7.002 1.00 95.81 196 TYR A C 1
ATOM 1563 O O . TYR A 1 196 ? -12.848 -6.140 7.975 1.00 95.81 196 TYR A O 1
ATOM 1571 N N . GLU A 1 197 ? -14.441 -7.474 7.133 1.00 95.00 197 GLU A N 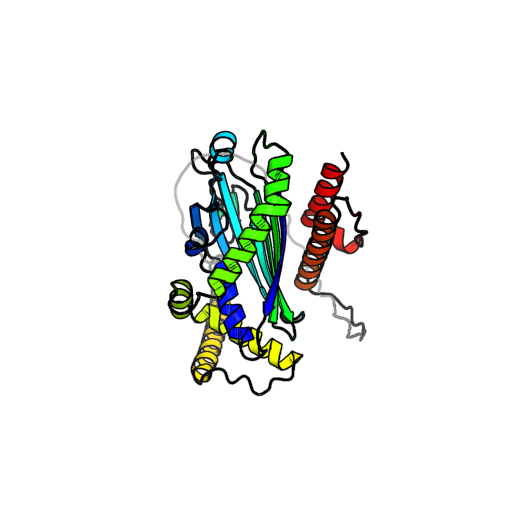1
ATOM 1572 C CA . GLU A 1 197 ? -15.081 -7.729 8.430 1.00 95.00 197 GLU A CA 1
ATOM 1573 C C . GLU A 1 197 ? -14.185 -8.547 9.368 1.00 95.00 197 GLU A C 1
ATOM 1575 O O . GLU A 1 197 ? -14.141 -8.286 10.570 1.00 95.00 197 GLU A O 1
ATOM 1580 N N . GLU A 1 198 ? -13.366 -9.477 8.855 1.00 94.19 198 GLU A N 1
ATOM 1581 C CA . GLU A 1 198 ? -12.397 -10.170 9.717 1.00 94.19 198 GLU A CA 1
ATOM 1582 C C . GLU A 1 198 ? -11.343 -9.202 10.282 1.00 94.19 198 GLU A C 1
ATOM 1584 O O . GLU A 1 198 ? -10.962 -9.323 11.450 1.00 94.19 198 GLU A O 1
ATOM 1589 N N . VAL A 1 199 ? -10.883 -8.234 9.484 1.00 93.44 199 VAL A N 1
ATOM 1590 C CA . VAL A 1 199 ? -9.965 -7.178 9.943 1.00 93.44 199 VAL A CA 1
ATOM 1591 C C . VAL A 1 199 ? -10.660 -6.256 10.946 1.00 93.44 199 VAL A C 1
ATOM 1593 O O . VAL A 1 199 ? -10.112 -6.011 12.023 1.00 93.44 199 VAL A O 1
ATOM 1596 N N . LYS A 1 200 ? -11.881 -5.806 10.644 1.00 93.94 200 LYS A N 1
ATOM 1597 C CA . LYS A 1 200 ? -12.690 -4.920 11.492 1.00 93.94 200 LYS A CA 1
ATOM 1598 C C . LYS A 1 200 ? -12.971 -5.542 12.863 1.00 93.94 200 LYS A C 1
ATOM 1600 O O . LYS A 1 200 ? -12.704 -4.911 13.882 1.00 93.94 200 LYS A O 1
ATOM 1605 N N . VAL A 1 201 ? -13.373 -6.814 12.918 1.00 93.00 201 VAL A N 1
ATOM 1606 C CA . VAL A 1 201 ? -13.596 -7.563 14.173 1.00 93.00 201 VAL A CA 1
ATOM 1607 C C . VAL A 1 201 ? -12.307 -7.742 14.988 1.00 93.00 201 VAL A C 1
ATOM 1609 O O . VAL A 1 201 ? -12.348 -7.684 16.219 1.00 93.00 201 VAL A O 1
ATOM 1612 N N . ARG A 1 202 ? -11.150 -7.968 14.349 1.00 91.81 202 ARG A N 1
ATOM 1613 C CA . ARG A 1 202 ? -9.849 -8.022 15.056 1.00 91.81 202 ARG A CA 1
ATOM 1614 C C . ARG A 1 202 ? -9.475 -6.660 15.637 1.00 91.81 202 ARG A C 1
ATOM 1616 O O . ARG A 1 202 ? -8.995 -6.589 16.766 1.00 91.81 202 ARG A O 1
ATOM 1623 N N . LEU A 1 203 ? -9.720 -5.597 14.878 1.00 92.19 203 LEU A N 1
ATOM 1624 C CA . LEU A 1 203 ? -9.433 -4.225 15.270 1.00 92.19 203 LEU A CA 1
ATOM 1625 C C . LEU A 1 203 ? -10.319 -3.763 16.434 1.00 92.19 203 LEU A C 1
ATOM 1627 O O . LEU A 1 203 ? -9.785 -3.271 17.422 1.00 92.19 203 LEU A O 1
ATOM 1631 N N . VAL A 1 204 ? -11.631 -4.016 16.394 1.00 92.62 204 VAL A N 1
ATOM 1632 C CA . VAL A 1 204 ? -12.536 -3.733 17.526 1.00 92.62 204 VAL A CA 1
ATOM 1633 C C . VAL A 1 204 ? -12.040 -4.412 18.803 1.00 92.62 204 VAL A C 1
ATOM 1635 O O . VAL A 1 204 ? -11.852 -3.732 19.804 1.00 92.62 204 VAL A O 1
ATOM 1638 N N . LYS A 1 205 ? -11.679 -5.701 18.755 1.00 91.62 205 LYS A N 1
ATOM 1639 C CA . LYS A 1 205 ? -11.121 -6.421 19.919 1.00 91.62 205 LYS A CA 1
ATOM 1640 C C . LYS A 1 205 ? -9.808 -5.844 20.439 1.00 91.62 205 LYS A C 1
ATOM 1642 O O . LYS A 1 205 ? -9.536 -5.909 21.637 1.00 91.62 205 LYS A O 1
ATOM 1647 N N . CYS A 1 206 ? -8.982 -5.290 19.554 1.00 91.25 206 CYS A N 1
ATOM 1648 C CA . CYS A 1 206 ? -7.770 -4.579 19.945 1.00 91.25 206 CYS A CA 1
ATOM 1649 C C . CYS A 1 206 ? -8.111 -3.295 20.720 1.00 91.25 206 CYS A C 1
ATOM 1651 O O . CYS A 1 206 ? -7.500 -3.029 21.753 1.00 91.25 206 CYS A O 1
ATOM 1653 N N . LEU A 1 207 ? -9.104 -2.531 20.256 1.00 91.69 207 LEU A N 1
ATOM 1654 C CA . LEU A 1 207 ? -9.555 -1.283 20.885 1.00 91.69 207 LEU A CA 1
ATOM 1655 C C . LEU A 1 207 ? -10.314 -1.528 22.198 1.00 91.69 207 LEU A C 1
ATOM 1657 O O . LEU A 1 207 ? -10.110 -0.794 23.162 1.00 91.69 207 LEU A O 1
ATOM 1661 N N . GLU A 1 208 ? -11.131 -2.581 22.272 1.00 91.62 208 GLU A N 1
ATOM 1662 C CA . GLU A 1 208 ? -11.782 -3.055 23.501 1.00 91.62 208 GLU A CA 1
ATOM 1663 C C . GLU A 1 208 ? -10.746 -3.385 24.581 1.00 91.62 208 GLU A C 1
ATOM 1665 O O . GLU A 1 208 ? -10.827 -2.865 25.694 1.00 91.62 208 GLU A O 1
ATOM 1670 N N . LYS A 1 209 ? -9.745 -4.211 24.237 1.00 91.19 209 LYS A N 1
ATOM 1671 C CA . LYS A 1 209 ? -8.684 -4.644 25.158 1.00 91.19 209 LYS A CA 1
ATOM 1672 C C . LYS A 1 209 ? -7.832 -3.476 25.661 1.00 91.19 209 LYS A C 1
ATOM 1674 O O . LYS A 1 209 ? -7.431 -3.477 26.819 1.00 91.19 209 LYS A O 1
ATOM 1679 N N . GLU A 1 210 ? -7.514 -2.528 24.785 1.00 89.00 210 GLU A N 1
ATOM 1680 C CA . GLU A 1 210 ? -6.556 -1.456 25.068 1.00 89.00 210 GLU A CA 1
ATOM 1681 C C . GLU A 1 210 ? -7.193 -0.216 25.711 1.00 89.00 210 GLU A C 1
ATOM 1683 O O . GLU A 1 210 ? -6.581 0.425 26.563 1.00 89.00 210 GLU A O 1
ATOM 1688 N N . TYR A 1 211 ? -8.413 0.140 25.303 1.00 89.44 211 TYR A N 1
ATOM 1689 C CA . TYR A 1 211 ? -9.075 1.385 25.706 1.00 89.44 211 TYR A CA 1
ATOM 1690 C C . TYR A 1 211 ? -10.372 1.165 26.502 1.00 89.44 211 TYR A C 1
ATOM 1692 O O . TYR A 1 211 ? -11.054 2.136 26.820 1.00 89.44 211 TYR A O 1
ATOM 1700 N N . GLY A 1 212 ? -10.721 -0.083 26.839 1.00 87.06 212 GLY A N 1
ATOM 1701 C CA . GLY A 1 212 ? -11.876 -0.409 27.689 1.00 87.06 212 GLY A CA 1
ATOM 1702 C C . GLY A 1 212 ? -13.239 -0.160 27.034 1.00 87.06 212 GLY A C 1
ATOM 1703 O O . GLY A 1 212 ? -14.243 -0.006 27.726 1.00 87.06 212 GLY A O 1
ATOM 1704 N N . LEU A 1 213 ? -13.286 -0.094 25.701 1.00 79.69 213 LEU A N 1
ATOM 1705 C CA . LEU A 1 213 ? -14.463 0.298 24.922 1.00 79.69 213 LEU A CA 1
ATOM 1706 C C . LEU A 1 213 ? -15.504 -0.823 24.779 1.00 79.69 213 LEU A C 1
ATOM 1708 O O . LEU A 1 213 ? -15.759 -1.318 23.686 1.00 79.69 213 LEU A O 1
ATOM 1712 N N . THR A 1 214 ? -16.181 -1.167 25.873 1.00 73.75 214 THR A N 1
ATOM 1713 C CA . THR A 1 214 ? -17.261 -2.178 25.930 1.00 73.75 214 THR A CA 1
ATOM 1714 C C . THR A 1 214 ? -18.516 -1.850 25.101 1.00 73.75 214 THR A C 1
ATOM 1716 O O . THR A 1 214 ? -19.491 -2.600 25.132 1.00 73.75 214 THR A O 1
ATOM 1719 N N . SER A 1 215 ? -18.530 -0.727 24.377 1.00 63.78 215 SER A N 1
ATOM 1720 C CA . SER A 1 215 ? -19.709 -0.154 23.720 1.00 63.78 215 SER A CA 1
ATOM 1721 C C . SER A 1 215 ? -19.567 0.096 22.213 1.00 63.78 215 SER A C 1
ATOM 1723 O O . SER A 1 215 ? -20.489 0.673 21.628 1.00 63.78 215 SER A O 1
ATOM 1725 N N . ILE A 1 216 ? -18.490 -0.361 21.551 1.00 68.81 216 ILE A N 1
ATOM 1726 C CA . ILE A 1 216 ? -18.426 -0.370 20.074 1.00 68.81 216 ILE A CA 1
ATOM 1727 C C . ILE A 1 216 ? -19.394 -1.438 19.553 1.00 68.81 216 ILE A C 1
ATOM 1729 O O . ILE A 1 216 ? -19.029 -2.577 19.269 1.00 68.81 216 ILE A O 1
ATOM 1733 N N . LYS A 1 217 ? -20.666 -1.057 19.430 1.00 65.19 217 LYS A N 1
ATOM 1734 C CA . LYS A 1 217 ? -21.696 -1.873 18.794 1.00 65.19 217 LYS A CA 1
ATOM 1735 C C . LYS A 1 217 ? -21.409 -1.943 17.297 1.00 65.19 217 LYS A C 1
ATOM 1737 O O . LYS A 1 217 ? -21.853 -1.083 16.539 1.00 65.19 217 LYS A O 1
ATOM 1742 N N . LEU A 1 218 ? -20.701 -2.990 16.881 1.00 63.59 218 LEU A N 1
ATOM 1743 C CA . LEU A 1 218 ? -20.802 -3.484 15.511 1.00 63.59 218 LEU A CA 1
ATOM 1744 C C . LEU A 1 218 ? -22.291 -3.715 15.189 1.00 63.59 218 LEU A C 1
ATOM 1746 O O . LEU A 1 218 ? -23.086 -4.075 16.065 1.00 63.59 218 LEU A O 1
ATOM 1750 N N . SER A 1 219 ? -22.691 -3.441 13.947 1.00 55.88 219 SER A N 1
ATOM 1751 C CA . SER A 1 219 ? -24.074 -3.622 13.501 1.00 55.88 219 SER A CA 1
ATOM 1752 C C . SER A 1 219 ? -24.520 -5.082 13.685 1.00 55.88 219 SER A C 1
ATOM 1754 O O . SER A 1 219 ? -23.710 -6.009 13.730 1.00 55.88 219 SER A O 1
ATOM 1756 N N . LYS A 1 220 ? -25.838 -5.301 13.799 1.00 50.72 220 LYS A N 1
ATOM 1757 C CA . LYS A 1 220 ? -26.460 -6.588 14.190 1.00 50.72 220 LYS A CA 1
ATOM 1758 C C . LYS A 1 220 ? -26.177 -7.791 13.262 1.00 50.72 220 LYS A C 1
ATOM 1760 O O . LYS A 1 220 ? -26.695 -8.875 13.507 1.00 50.72 220 LYS A O 1
ATOM 1765 N N . GLU A 1 221 ? -25.361 -7.639 12.224 1.00 54.22 221 GLU A N 1
ATOM 1766 C CA . GLU A 1 221 ? -24.933 -8.730 11.339 1.00 54.22 221 GLU A CA 1
ATOM 1767 C C . GLU A 1 221 ? -23.860 -9.644 11.964 1.00 54.22 221 GLU A C 1
ATOM 1769 O O . GLU A 1 221 ? -23.620 -10.748 11.464 1.00 54.22 221 GLU A O 1
ATOM 1774 N N . GLU A 1 222 ? -23.263 -9.244 13.096 1.00 53.72 222 GLU A N 1
ATOM 1775 C CA . GLU A 1 222 ? -22.266 -10.033 13.835 1.00 53.72 222 GLU A CA 1
ATOM 1776 C C . GLU A 1 222 ? -22.671 -11.495 14.090 1.00 53.72 222 GLU A C 1
ATOM 1778 O O . GLU A 1 222 ? -21.830 -12.391 13.986 1.00 53.72 222 GLU A O 1
ATOM 1783 N N . ASP A 1 223 ? -23.931 -11.760 14.446 1.00 54.00 223 ASP A N 1
ATOM 1784 C CA . ASP A 1 223 ? -24.369 -13.109 14.830 1.00 54.00 223 ASP A CA 1
ATOM 1785 C C . ASP A 1 223 ? -24.350 -14.085 13.646 1.00 54.00 223 ASP A C 1
ATOM 1787 O O . ASP A 1 223 ? -24.056 -15.272 13.818 1.00 54.00 223 ASP A O 1
ATOM 1791 N N . LYS A 1 224 ? -24.539 -13.578 12.422 1.00 55.81 224 LYS A N 1
ATOM 1792 C CA . LYS A 1 224 ? -24.382 -14.346 11.180 1.00 55.81 224 LYS A CA 1
ATOM 1793 C C . LYS A 1 224 ? -22.902 -14.677 10.942 1.00 55.81 224 LYS A C 1
ATOM 1795 O O . LYS A 1 224 ? -22.538 -15.846 10.796 1.00 55.81 224 LYS A O 1
ATOM 1800 N N . TYR A 1 225 ? -22.020 -13.679 11.033 1.00 54.12 225 TYR A N 1
ATOM 1801 C CA . TYR A 1 225 ? -20.577 -13.865 10.811 1.00 54.12 225 TYR A CA 1
ATOM 1802 C C . TYR A 1 225 ? -19.898 -14.751 11.867 1.00 54.12 225 TYR A C 1
ATOM 1804 O O . TYR A 1 225 ? -19.049 -15.587 11.539 1.00 54.12 225 TYR A O 1
ATOM 1812 N N . LYS A 1 226 ? -20.287 -14.640 13.143 1.00 57.72 226 LYS A N 1
ATOM 1813 C CA . LYS A 1 226 ? -19.779 -15.499 14.230 1.00 57.72 226 LYS A CA 1
ATOM 1814 C C . LYS A 1 226 ? -20.132 -16.976 14.006 1.00 57.72 226 LYS A C 1
ATOM 1816 O O . LYS A 1 226 ? -19.348 -17.850 14.396 1.00 57.72 226 LYS A O 1
ATOM 1821 N N . VAL A 1 227 ? -21.264 -17.272 13.361 1.00 58.75 227 VAL A N 1
ATOM 1822 C CA . VAL A 1 227 ? -21.659 -18.634 12.959 1.00 58.75 227 VAL A CA 1
ATOM 1823 C C . VAL A 1 227 ? -20.825 -19.128 11.774 1.00 58.75 227 VAL A C 1
ATOM 1825 O O . VAL A 1 227 ? -20.288 -20.241 11.830 1.00 58.75 227 VAL A O 1
ATOM 1828 N N . ASP A 1 228 ? -20.631 -18.316 10.738 1.00 53.69 228 ASP A N 1
ATOM 1829 C CA . ASP A 1 228 ? -19.918 -18.759 9.534 1.00 53.69 228 ASP A CA 1
ATOM 1830 C C . ASP A 1 228 ? -18.392 -18.857 9.731 1.00 53.69 228 ASP A C 1
ATOM 1832 O O . ASP A 1 228 ? -17.775 -19.812 9.250 1.00 53.69 228 ASP A O 1
ATOM 1836 N N . ILE A 1 229 ? -17.778 -18.026 10.585 1.00 56.56 229 ILE A N 1
ATOM 1837 C CA . ILE A 1 229 ? -16.382 -18.222 11.035 1.00 56.56 229 ILE A CA 1
ATOM 1838 C C . ILE A 1 229 ? -16.222 -19.563 11.776 1.00 56.56 229 ILE A C 1
ATOM 1840 O O . ILE A 1 229 ? -15.211 -20.257 11.600 1.00 56.56 229 ILE A O 1
ATOM 1844 N N . LYS A 1 230 ? -17.209 -19.979 12.587 1.00 57.88 230 LYS A N 1
ATOM 1845 C CA . LYS A 1 230 ? -17.201 -21.303 13.242 1.00 57.88 230 LYS A CA 1
ATOM 1846 C C . LYS A 1 230 ? -17.318 -22.435 12.211 1.00 57.88 230 LYS A C 1
ATOM 1848 O O . LYS A 1 230 ? -16.558 -23.404 12.314 1.00 57.88 230 LYS A O 1
ATOM 1853 N N . LYS A 1 231 ? -18.175 -22.310 11.187 1.00 59.97 231 LYS A N 1
ATOM 1854 C CA . LYS A 1 231 ? -18.255 -23.279 10.072 1.00 59.97 231 LYS A CA 1
ATOM 1855 C C . LYS A 1 231 ? -16.944 -23.356 9.282 1.00 59.97 231 LYS A C 1
ATOM 1857 O O . LYS A 1 231 ? -16.413 -24.451 9.108 1.00 59.97 231 LYS A O 1
ATOM 1862 N N . ASN A 1 232 ? -16.355 -22.228 8.886 1.00 49.38 232 ASN A N 1
ATOM 1863 C CA . ASN A 1 232 ? -15.098 -22.206 8.127 1.00 49.38 232 ASN A CA 1
ATOM 1864 C C . ASN A 1 232 ? -13.907 -22.766 8.929 1.00 49.38 232 ASN A C 1
ATOM 1866 O O . ASN A 1 232 ? -13.070 -23.487 8.373 1.00 49.38 232 ASN A O 1
ATOM 1870 N N . LYS A 1 233 ? -13.855 -22.566 10.255 1.00 62.44 233 LYS A N 1
ATOM 1871 C CA . LYS A 1 233 ? -12.893 -23.268 11.132 1.00 62.44 233 LYS A CA 1
ATOM 1872 C C . LYS A 1 233 ? -13.126 -24.785 11.190 1.00 62.44 233 LYS A C 1
ATOM 1874 O O . LYS A 1 233 ? -12.155 -25.539 11.253 1.00 62.44 233 LYS A O 1
ATOM 1879 N N . ARG A 1 234 ? -14.377 -25.256 11.133 1.00 62.28 234 ARG A N 1
ATOM 1880 C CA . ARG A 1 234 ? -14.710 -26.694 11.066 1.00 62.28 234 ARG A CA 1
ATOM 1881 C C . ARG A 1 234 ? -14.303 -27.301 9.714 1.00 62.28 234 ARG A C 1
ATOM 1883 O O . ARG A 1 234 ? -13.612 -28.318 9.693 1.00 62.28 234 ARG A O 1
ATOM 1890 N N . ASN A 1 235 ? -14.612 -26.625 8.609 1.00 57.31 235 ASN A N 1
ATOM 1891 C CA . ASN A 1 235 ? -14.284 -27.060 7.244 1.00 57.31 235 ASN A CA 1
ATOM 1892 C C . ASN A 1 235 ? -12.769 -27.088 6.982 1.00 57.31 235 ASN A C 1
ATOM 1894 O O . ASN A 1 235 ? -12.252 -28.035 6.392 1.00 57.31 235 ASN A O 1
ATOM 1898 N N . SER A 1 236 ? -12.022 -26.092 7.465 1.00 55.25 236 SER A N 1
ATOM 1899 C CA . SER A 1 236 ? -10.556 -26.060 7.339 1.00 55.25 236 SER A CA 1
ATOM 1900 C C . SER A 1 236 ? -9.849 -27.118 8.198 1.00 55.25 236 SER A C 1
ATOM 1902 O O . SER A 1 236 ? -8.844 -27.678 7.754 1.00 55.25 236 SER A O 1
ATOM 1904 N N . ARG A 1 237 ? -10.385 -27.472 9.378 1.00 67.50 237 ARG A N 1
ATOM 1905 C CA . ARG A 1 237 ? -9.936 -28.660 10.133 1.00 67.50 237 ARG A CA 1
ATOM 1906 C C . ARG A 1 237 ? -10.208 -29.950 9.353 1.00 67.50 237 ARG A C 1
ATOM 1908 O O . ARG A 1 237 ? -9.296 -30.760 9.223 1.00 67.50 237 ARG A O 1
ATOM 1915 N N . MET A 1 238 ? -11.400 -30.095 8.770 1.00 65.31 238 MET A N 1
ATOM 1916 C CA . MET A 1 238 ? -11.786 -31.270 7.978 1.00 65.31 238 MET A CA 1
ATOM 1917 C C . MET A 1 238 ? -10.921 -31.450 6.715 1.00 65.31 238 MET A C 1
ATOM 1919 O O . MET A 1 238 ? -10.458 -32.550 6.431 1.00 65.31 238 MET A O 1
ATOM 1923 N N . ARG A 1 239 ? -10.594 -30.369 5.992 1.00 58.91 239 ARG A N 1
ATOM 1924 C CA . ARG A 1 239 ? -9.652 -30.430 4.855 1.00 58.91 239 ARG A CA 1
ATOM 1925 C C . ARG A 1 239 ? -8.240 -30.859 5.283 1.00 58.91 239 ARG A C 1
ATOM 1927 O O . ARG A 1 239 ? -7.583 -31.588 4.547 1.00 58.91 239 ARG A O 1
ATOM 1934 N N . ARG A 1 240 ? -7.780 -30.462 6.478 1.00 62.41 240 ARG A N 1
ATOM 1935 C CA . ARG A 1 240 ? -6.481 -30.897 7.036 1.00 62.41 240 ARG A CA 1
ATOM 1936 C C . ARG A 1 240 ? -6.485 -32.349 7.522 1.00 62.41 240 ARG A C 1
ATOM 1938 O O . ARG A 1 240 ? -5.450 -33.000 7.424 1.00 62.41 240 ARG A O 1
ATOM 1945 N N . SER A 1 241 ? -7.602 -32.871 8.035 1.00 67.06 241 SER A N 1
ATOM 1946 C CA . SER A 1 241 ? -7.704 -34.299 8.369 1.00 67.06 241 SER A CA 1
ATOM 1947 C C . SER A 1 241 ? -7.776 -35.158 7.108 1.00 67.06 241 SER A C 1
ATOM 1949 O O . SER A 1 241 ? -7.075 -36.161 7.032 1.00 67.06 241 SER A O 1
ATOM 1951 N N . LEU A 1 242 ? -8.520 -34.729 6.083 1.00 65.69 242 LEU A N 1
ATOM 1952 C CA . LEU A 1 242 ? -8.591 -35.426 4.794 1.00 65.69 242 LEU A CA 1
ATOM 1953 C C . LEU A 1 242 ? -7.244 -35.438 4.052 1.00 65.69 242 LEU A C 1
ATOM 1955 O O . LEU A 1 242 ? -6.854 -36.482 3.539 1.00 65.69 242 LEU A O 1
ATOM 1959 N N . SER A 1 243 ? -6.476 -34.340 4.050 1.00 63.53 243 SER A N 1
ATOM 1960 C CA . SER A 1 243 ? -5.142 -34.345 3.420 1.00 63.53 243 SER A CA 1
ATOM 1961 C C . SER A 1 243 ? -4.114 -35.195 4.180 1.00 63.53 243 SER A C 1
ATOM 1963 O O . SER A 1 243 ? -3.222 -35.774 3.559 1.00 63.53 243 SER A O 1
ATOM 1965 N N . ARG A 1 244 ? -4.255 -35.337 5.507 1.00 63.56 244 ARG A N 1
ATOM 1966 C CA . ARG A 1 244 ? -3.484 -36.305 6.306 1.00 63.56 244 ARG A CA 1
ATOM 1967 C C . ARG A 1 244 ? -3.907 -37.750 6.021 1.00 63.56 244 ARG A C 1
ATOM 1969 O O . ARG A 1 244 ? -3.036 -38.593 5.844 1.00 63.56 244 ARG A O 1
ATOM 1976 N N . ALA A 1 245 ? -5.207 -38.025 5.911 1.00 64.19 245 ALA A N 1
ATOM 1977 C CA . ALA A 1 245 ? -5.729 -39.350 5.573 1.00 64.19 245 ALA A CA 1
ATOM 1978 C C . ALA A 1 245 ? -5.301 -39.801 4.164 1.00 64.19 245 ALA A C 1
ATOM 1980 O O . ALA A 1 245 ? -4.832 -40.925 4.001 1.00 64.19 245 ALA A O 1
ATOM 1981 N N . GLY A 1 246 ? -5.351 -38.909 3.168 1.00 53.81 246 GLY A N 1
ATOM 1982 C CA . GLY A 1 246 ? -4.859 -39.186 1.812 1.00 53.81 246 GLY A CA 1
ATOM 1983 C C . GLY A 1 246 ? -3.367 -39.538 1.776 1.00 53.81 246 GLY A C 1
ATOM 1984 O O . GLY A 1 246 ? -2.987 -40.521 1.148 1.00 53.81 246 GLY A O 1
ATOM 1985 N N . LYS A 1 247 ? -2.531 -38.808 2.534 1.00 56.09 247 LYS A N 1
ATOM 1986 C CA . LYS A 1 247 ? -1.096 -39.121 2.701 1.00 56.09 247 LYS A CA 1
ATOM 1987 C C . LYS A 1 247 ? -0.819 -40.405 3.499 1.00 56.09 247 LYS A C 1
ATOM 1989 O O . LYS A 1 247 ? 0.288 -40.931 3.418 1.00 56.09 247 LYS A O 1
ATOM 1994 N N . SER A 1 248 ? -1.793 -40.893 4.270 1.00 51.47 248 SER A N 1
ATOM 1995 C CA . SER A 1 248 ? -1.719 -42.190 4.950 1.00 51.47 248 SER A CA 1
ATOM 1996 C C . SER A 1 248 ? -2.038 -43.331 3.977 1.00 51.47 248 SER A C 1
ATOM 1998 O O . SER A 1 248 ? -1.232 -44.244 3.805 1.00 51.47 248 SER A O 1
ATOM 2000 N N . MET A 1 249 ? -3.150 -43.235 3.236 1.00 51.00 249 MET A N 1
ATOM 2001 C CA . MET A 1 249 ? -3.534 -44.267 2.261 1.00 51.00 249 MET A CA 1
ATOM 2002 C C . MET A 1 249 ? -2.527 -44.409 1.110 1.00 51.00 249 MET A C 1
ATOM 2004 O O . MET A 1 249 ? -2.249 -45.530 0.686 1.00 51.00 249 MET A O 1
ATOM 2008 N N . SER A 1 250 ? -1.888 -43.318 0.669 1.00 47.50 250 SER A N 1
ATOM 2009 C CA . SER A 1 250 ? -0.818 -43.388 -0.340 1.00 47.50 250 SER A CA 1
ATOM 2010 C C . SER A 1 250 ? 0.459 -44.093 0.146 1.00 47.50 250 SER A C 1
ATOM 2012 O O . SER A 1 250 ? 1.313 -44.408 -0.674 1.00 47.50 250 SER A O 1
ATOM 2014 N N . ARG A 1 251 ? 0.618 -44.335 1.456 1.00 49.69 251 ARG A N 1
ATOM 2015 C CA . ARG A 1 251 ? 1.711 -45.153 2.019 1.00 49.69 251 ARG A CA 1
ATOM 2016 C C . ARG A 1 251 ? 1.320 -46.623 2.201 1.00 49.69 251 ARG A C 1
ATOM 2018 O O . ARG A 1 251 ? 2.202 -47.472 2.188 1.00 49.69 251 ARG A O 1
ATOM 2025 N N . GLY A 1 252 ? 0.026 -46.934 2.316 1.00 43.94 252 GLY A N 1
ATOM 2026 C CA . GLY A 1 252 ? -0.473 -48.315 2.385 1.00 43.94 252 GLY A CA 1
ATOM 2027 C C . GLY A 1 252 ? -0.521 -49.024 1.026 1.00 43.94 252 GLY A C 1
ATOM 2028 O O . GLY A 1 252 ? -0.205 -50.205 0.934 1.00 43.94 252 GLY A O 1
ATOM 2029 N N . LEU A 1 253 ? -0.848 -48.300 -0.049 1.00 43.41 253 LEU A N 1
ATOM 2030 C CA . LEU A 1 253 ? -1.049 -48.878 -1.390 1.00 43.41 253 LEU A CA 1
ATOM 2031 C C . LEU A 1 253 ? 0.243 -49.176 -2.179 1.00 43.41 253 LEU A C 1
ATOM 2033 O O . LEU A 1 253 ? 0.172 -49.651 -3.306 1.00 43.41 253 LEU A O 1
ATOM 2037 N N . SER A 1 254 ? 1.426 -48.951 -1.596 1.00 42.38 254 SER A N 1
ATOM 2038 C CA . SER A 1 254 ? 2.719 -49.242 -2.242 1.00 42.38 254 SER A CA 1
ATOM 2039 C C . SER A 1 254 ? 3.271 -50.650 -1.946 1.00 42.38 254 SER A C 1
ATOM 2041 O O . SER A 1 254 ? 4.417 -50.930 -2.293 1.00 42.38 254 SER A O 1
ATOM 2043 N N . ARG A 1 255 ? 2.504 -51.531 -1.281 1.00 44.03 255 ARG A N 1
ATOM 2044 C CA . ARG A 1 255 ? 2.947 -52.888 -0.886 1.00 44.03 255 ARG A CA 1
ATOM 2045 C C . ARG A 1 255 ? 2.167 -54.055 -1.513 1.00 44.03 255 ARG A C 1
ATOM 2047 O O . ARG A 1 255 ? 2.491 -55.200 -1.229 1.00 44.03 255 ARG A O 1
ATOM 2054 N N . THR A 1 256 ? 1.197 -53.801 -2.394 1.00 43.47 256 THR A N 1
ATOM 2055 C CA . THR A 1 256 ? 0.378 -54.851 -3.040 1.00 43.47 256 THR A CA 1
ATOM 2056 C C . THR A 1 256 ? 0.214 -54.637 -4.550 1.00 43.47 256 THR A C 1
ATOM 2058 O O . THR A 1 256 ? -0.894 -54.575 -5.074 1.00 43.47 256 THR A O 1
ATOM 2061 N N . ALA A 1 257 ? 1.339 -54.548 -5.267 1.00 37.59 257 ALA A N 1
ATOM 2062 C CA . ALA A 1 257 ? 1.369 -54.553 -6.733 1.00 37.59 257 ALA A CA 1
ATOM 2063 C C . ALA A 1 257 ? 2.635 -55.250 -7.272 1.00 37.59 257 ALA A C 1
ATOM 2065 O O . ALA A 1 257 ? 3.498 -54.625 -7.880 1.00 37.59 257 ALA A O 1
ATOM 2066 N N . SER A 1 258 ? 2.755 -56.559 -7.030 1.00 38.59 258 SER A N 1
ATOM 2067 C CA . SER A 1 258 ? 3.747 -57.411 -7.698 1.00 38.59 258 SER A CA 1
ATOM 2068 C C . SER A 1 258 ? 3.208 -58.832 -7.858 1.00 38.59 258 SER A C 1
ATOM 2070 O O . SER A 1 258 ? 3.265 -59.617 -6.919 1.00 38.59 258 SER A O 1
ATOM 2072 N N . MET A 1 259 ? 2.646 -59.130 -9.035 1.00 33.91 259 MET A N 1
ATOM 2073 C CA . MET A 1 259 ? 2.624 -60.457 -9.672 1.00 33.91 259 MET A CA 1
ATOM 2074 C C . MET A 1 259 ? 1.884 -60.383 -11.018 1.00 33.91 259 MET A C 1
ATOM 2076 O O . MET A 1 259 ? 0.662 -60.400 -11.039 1.00 33.91 259 MET A O 1
ATOM 2080 N N . THR A 1 260 ? 2.643 -60.287 -12.117 1.00 34.00 260 THR A N 1
ATOM 2081 C CA . THR A 1 260 ? 2.549 -61.102 -13.357 1.00 34.00 260 THR A CA 1
ATOM 2082 C C . THR A 1 260 ? 3.511 -60.523 -14.403 1.00 34.00 260 THR A C 1
ATOM 2084 O O . THR A 1 260 ? 3.477 -59.324 -14.663 1.00 34.00 260 THR A O 1
ATOM 2087 N N . GLY A 1 261 ? 4.372 -61.361 -14.997 1.00 30.45 261 GLY A N 1
ATOM 2088 C CA . GLY A 1 261 ? 5.205 -60.986 -16.156 1.00 30.45 261 GLY A CA 1
ATOM 2089 C C . GLY A 1 261 ? 4.427 -61.061 -17.486 1.00 30.45 261 GLY A C 1
ATOM 2090 O O . GLY A 1 261 ? 3.204 -61.093 -17.474 1.00 30.45 261 GLY A O 1
ATOM 2091 N N . ILE A 1 262 ? 5.052 -61.164 -18.666 1.00 34.31 262 ILE A N 1
ATOM 2092 C CA . ILE A 1 262 ? 6.458 -61.474 -19.008 1.00 34.31 262 ILE A CA 1
ATOM 2093 C C . ILE A 1 262 ? 6.772 -60.909 -20.431 1.00 34.31 262 ILE A C 1
ATOM 2095 O O . ILE A 1 262 ? 5.831 -60.631 -21.165 1.00 34.31 262 ILE A O 1
ATOM 2099 N N . ILE A 1 263 ? 8.058 -60.879 -20.855 1.00 32.69 263 ILE A N 1
ATOM 2100 C CA . ILE A 1 263 ? 8.567 -60.701 -22.257 1.00 32.69 263 ILE A CA 1
ATOM 2101 C C . ILE A 1 263 ? 8.479 -59.251 -22.808 1.00 32.69 263 ILE A C 1
ATOM 2103 O O . ILE A 1 263 ? 7.398 -58.689 -22.834 1.00 32.69 263 ILE A O 1
ATOM 2107 N N . LYS A 1 264 ? 9.499 -58.555 -23.355 1.00 31.80 264 LYS A N 1
ATOM 2108 C CA . LYS A 1 264 ? 10.974 -58.662 -23.606 1.00 31.80 264 LYS A CA 1
ATOM 2109 C C . LYS A 1 264 ? 11.462 -57.195 -23.906 1.00 31.80 264 LYS A C 1
ATOM 2111 O O . LYS A 1 264 ? 10.610 -56.323 -24.000 1.00 31.80 264 LYS A O 1
ATOM 2116 N N . ASN A 1 265 ? 12.726 -56.776 -24.104 1.00 31.67 265 ASN A N 1
ATOM 2117 C CA . ASN A 1 265 ? 14.044 -57.417 -24.278 1.00 31.67 265 ASN A CA 1
ATOM 2118 C C . ASN A 1 265 ? 15.210 -56.422 -23.961 1.00 31.67 265 ASN A C 1
ATOM 2120 O O . ASN A 1 265 ? 14.976 -55.230 -23.825 1.00 31.67 265 ASN A O 1
ATOM 2124 N N . ASN A 1 266 ? 16.460 -56.908 -24.033 1.00 32.12 266 ASN A N 1
ATOM 2125 C CA . ASN A 1 266 ? 17.720 -56.198 -24.375 1.00 32.12 266 ASN A CA 1
ATOM 2126 C C . ASN A 1 266 ? 18.313 -55.059 -23.499 1.00 32.12 266 ASN A C 1
ATOM 2128 O O . ASN A 1 266 ? 18.014 -53.892 -23.710 1.00 32.12 266 ASN A O 1
ATOM 2132 N N . ARG A 1 267 ? 19.363 -55.453 -22.745 1.00 31.06 267 ARG A N 1
ATOM 2133 C CA . ARG A 1 267 ? 20.745 -54.889 -22.673 1.00 31.06 267 ARG A CA 1
ATOM 2134 C C . ARG A 1 267 ? 20.970 -53.400 -22.314 1.00 31.06 267 ARG A C 1
ATOM 2136 O O . ARG A 1 267 ? 20.335 -52.520 -22.864 1.00 31.06 267 ARG A O 1
ATOM 2143 N N . ALA A 1 268 ? 22.015 -53.027 -21.567 1.00 31.52 268 ALA A N 1
ATOM 2144 C CA . ALA A 1 268 ? 22.929 -53.755 -20.671 1.00 31.52 268 ALA A CA 1
ATOM 2145 C C . ALA A 1 268 ? 23.783 -52.721 -19.905 1.00 31.52 268 ALA A C 1
ATOM 2147 O O . ALA A 1 268 ? 24.343 -51.832 -20.541 1.00 31.52 268 ALA A O 1
ATOM 2148 N N . ALA A 1 269 ? 23.928 -52.861 -18.584 1.00 33.69 269 ALA A N 1
ATOM 2149 C CA . ALA A 1 269 ? 24.991 -52.227 -17.796 1.00 33.69 269 ALA A CA 1
ATOM 2150 C C . ALA A 1 269 ? 25.098 -52.932 -16.434 1.00 33.69 269 ALA A C 1
ATOM 2152 O O . ALA A 1 269 ? 24.148 -52.921 -15.654 1.00 33.69 269 ALA A O 1
ATOM 2153 N N . GLU A 1 270 ? 26.238 -53.562 -16.161 1.00 31.20 270 GLU A N 1
ATOM 2154 C CA . GLU A 1 270 ? 26.526 -54.213 -14.881 1.00 31.20 270 GLU A CA 1
ATOM 2155 C C . GLU A 1 270 ? 27.181 -53.212 -13.921 1.00 31.20 270 GLU A C 1
ATOM 2157 O O . GLU A 1 270 ? 28.227 -52.650 -14.242 1.00 31.20 270 GLU A O 1
ATOM 2162 N N . VAL A 1 271 ? 26.632 -53.039 -12.716 1.00 33.88 271 VAL A N 1
ATOM 2163 C CA . VAL A 1 271 ? 27.386 -52.542 -11.552 1.00 33.88 271 VAL A CA 1
ATOM 2164 C C . VAL A 1 271 ? 26.990 -53.381 -10.337 1.00 33.88 271 VAL A C 1
ATOM 2166 O O . VAL A 1 271 ? 25.826 -53.734 -10.162 1.00 33.88 271 VAL A O 1
ATOM 2169 N N . LYS A 1 272 ? 27.992 -53.758 -9.539 1.00 33.22 272 LYS A N 1
ATOM 2170 C CA . LYS A 1 272 ? 27.887 -54.768 -8.480 1.00 33.22 272 LYS A CA 1
ATOM 2171 C C . LYS A 1 272 ? 26.999 -54.325 -7.317 1.00 33.22 272 LYS A C 1
ATOM 2173 O O . LYS A 1 272 ? 27.178 -53.241 -6.770 1.00 33.22 272 LYS A O 1
ATOM 2178 N N . VAL A 1 273 ? 26.142 -55.244 -6.884 1.00 29.62 273 VAL A N 1
ATOM 2179 C CA . VAL A 1 273 ? 25.493 -55.229 -5.571 1.00 29.62 273 VAL A CA 1
ATOM 2180 C C . VAL A 1 273 ? 26.477 -55.753 -4.518 1.00 29.62 273 VAL A C 1
ATOM 2182 O O . VAL A 1 273 ? 27.211 -56.710 -4.773 1.00 29.62 273 VAL A O 1
ATOM 2185 N N . LYS A 1 274 ? 26.458 -55.150 -3.328 1.00 33.38 274 LYS A N 1
ATOM 2186 C CA . LYS A 1 274 ? 26.845 -55.798 -2.072 1.00 33.38 274 LYS A CA 1
ATOM 2187 C C . LYS A 1 274 ? 25.644 -55.672 -1.132 1.00 33.38 274 LYS A C 1
ATOM 2189 O O . LYS A 1 274 ? 25.300 -54.560 -0.744 1.00 33.38 274 LYS A O 1
ATOM 2194 N N . GLU A 1 275 ? 24.993 -56.791 -0.840 1.00 32.34 275 GLU A N 1
ATOM 2195 C CA . GLU A 1 275 ? 24.000 -56.911 0.231 1.00 32.34 275 GLU A CA 1
ATOM 2196 C C . GLU A 1 275 ? 24.713 -57.427 1.480 1.00 32.34 275 GLU A C 1
ATOM 2198 O O . GLU A 1 275 ? 25.405 -58.439 1.404 1.00 32.34 275 GLU A O 1
ATOM 2203 N N . GLU A 1 276 ? 24.523 -56.748 2.609 1.00 34.12 276 GLU A N 1
ATOM 2204 C CA . GLU A 1 276 ? 24.782 -57.270 3.953 1.00 34.12 276 GLU A CA 1
ATOM 2205 C C . GLU A 1 276 ? 23.600 -56.837 4.845 1.00 34.12 276 GLU A C 1
ATOM 2207 O O . GLU A 1 276 ? 23.247 -55.657 4.899 1.00 34.12 276 GLU A O 1
ATOM 2212 N N . THR A 1 277 ? 22.959 -57.819 5.479 1.00 35.69 277 THR A N 1
ATOM 2213 C CA . THR A 1 277 ? 21.844 -57.749 6.443 1.00 35.69 277 THR A CA 1
ATOM 2214 C C . THR A 1 277 ? 21.819 -59.084 7.213 1.00 35.69 277 THR A C 1
ATOM 2216 O O . THR A 1 277 ? 22.310 -60.078 6.671 1.00 35.69 277 THR A O 1
ATOM 2219 N N . PRO A 1 278 ? 21.116 -59.197 8.354 1.00 45.28 278 PRO A N 1
ATOM 2220 C CA . PRO A 1 278 ? 20.956 -58.214 9.433 1.00 45.28 278 PRO A CA 1
ATOM 2221 C C . PRO A 1 278 ? 21.148 -58.838 10.838 1.00 45.28 278 PRO A C 1
ATOM 2223 O O . PRO A 1 278 ? 20.707 -59.954 11.067 1.00 45.28 278 PRO A O 1
ATOM 2226 N N . ASP A 1 279 ? 21.642 -58.059 11.798 1.00 34.28 279 ASP A N 1
ATOM 2227 C CA . ASP A 1 279 ? 21.654 -58.352 13.246 1.00 34.28 279 ASP A CA 1
ATOM 2228 C C . ASP A 1 279 ? 21.517 -56.987 13.967 1.00 34.28 279 ASP A C 1
ATOM 2230 O O . ASP A 1 279 ? 21.977 -55.979 13.422 1.00 34.28 279 ASP A O 1
ATOM 2234 N N . GLU A 1 280 ? 20.883 -56.796 15.127 1.00 41.47 280 GLU A N 1
ATOM 2235 C CA . GLU A 1 280 ? 20.091 -57.651 16.029 1.00 41.47 280 GLU A CA 1
ATOM 2236 C C . GLU A 1 280 ? 19.032 -56.745 16.716 1.00 41.47 280 GLU A C 1
ATOM 2238 O O . GLU A 1 280 ? 19.159 -55.515 16.704 1.00 41.47 280 GLU A O 1
ATOM 2243 N N . GLU A 1 281 ? 17.972 -57.316 17.297 1.00 40.03 281 GLU A N 1
ATOM 2244 C CA . GLU A 1 281 ? 17.029 -56.571 18.151 1.00 40.03 281 GLU A CA 1
ATOM 2245 C C . GLU A 1 281 ? 17.550 -56.547 19.596 1.00 40.03 281 GLU A C 1
ATOM 2247 O O . GLU A 1 281 ? 17.790 -57.607 20.168 1.00 40.03 281 GLU A O 1
ATOM 2252 N N . GLU A 1 282 ? 17.664 -55.367 20.217 1.00 43.25 282 GLU A N 1
ATOM 2253 C CA . GLU A 1 282 ? 17.899 -55.260 21.664 1.00 43.25 282 GLU A CA 1
ATOM 2254 C C . GLU A 1 282 ? 16.895 -54.273 22.290 1.00 43.25 282 GLU A C 1
ATOM 2256 O O . GLU A 1 282 ? 16.906 -53.069 22.014 1.00 43.25 282 GLU A O 1
ATOM 2261 N N . GLU A 1 283 ? 15.976 -54.807 23.102 1.00 42.62 283 GLU A N 1
ATOM 2262 C CA . GLU A 1 283 ? 15.132 -54.020 24.006 1.00 42.62 283 GLU A CA 1
ATOM 2263 C C . GLU A 1 283 ? 16.008 -53.415 25.108 1.00 42.62 283 GLU A C 1
ATOM 2265 O O . GLU A 1 283 ? 16.761 -54.127 25.769 1.00 42.62 283 GLU A O 1
ATOM 2270 N N . VAL A 1 284 ? 15.876 -52.107 25.351 1.00 44.16 284 VAL A N 1
ATOM 2271 C CA . VAL A 1 284 ? 16.489 -51.446 26.511 1.00 44.16 284 VAL A CA 1
ATOM 2272 C C . VAL A 1 284 ? 15.428 -50.643 27.253 1.00 44.16 284 VAL A C 1
ATOM 2274 O O . VAL A 1 284 ? 14.711 -49.833 26.659 1.00 44.16 284 VAL A O 1
ATOM 2277 N N . ASP A 1 285 ? 15.341 -50.900 28.557 1.00 40.59 285 ASP A N 1
ATOM 2278 C CA . ASP A 1 285 ? 14.332 -50.369 29.468 1.00 40.59 285 ASP A CA 1
ATOM 2279 C C . ASP A 1 285 ? 14.292 -48.837 29.557 1.00 40.59 285 ASP A C 1
ATOM 2281 O O . ASP A 1 285 ? 15.298 -48.131 29.451 1.00 40.59 285 ASP A O 1
ATOM 2285 N N . ALA A 1 286 ? 13.097 -48.324 29.851 1.00 44.12 286 ALA A N 1
ATOM 2286 C CA . ALA A 1 286 ? 12.887 -46.929 30.211 1.00 44.12 286 ALA A CA 1
ATOM 2287 C C . ALA A 1 286 ? 13.194 -46.685 31.703 1.00 44.12 286 ALA A C 1
ATOM 2289 O O . ALA A 1 286 ? 12.610 -47.362 32.551 1.00 44.12 286 ALA A O 1
ATOM 2290 N N . PRO A 1 287 ? 14.016 -45.678 32.054 1.00 47.47 287 PRO A N 1
ATOM 2291 C CA . PRO A 1 287 ? 14.045 -45.113 33.396 1.00 47.47 287 PRO A CA 1
ATOM 2292 C C . PRO A 1 287 ? 13.007 -43.987 33.568 1.00 47.47 287 PRO A C 1
ATOM 2294 O O . PRO A 1 287 ? 12.472 -43.435 32.603 1.00 47.47 287 PRO A O 1
ATOM 2297 N N . GLU A 1 288 ? 12.706 -43.693 34.831 1.00 37.19 288 GLU A N 1
ATOM 2298 C CA . GLU A 1 288 ? 11.512 -42.976 35.292 1.00 37.19 288 GLU A CA 1
ATOM 2299 C C . GLU A 1 288 ? 11.548 -41.440 35.142 1.00 37.19 288 GLU A C 1
ATOM 2301 O O . GLU A 1 288 ? 12.528 -40.827 34.718 1.00 37.19 288 GLU A O 1
ATOM 2306 N N . GLU A 1 289 ? 10.424 -40.810 35.505 1.00 42.91 289 GLU A N 1
ATOM 2307 C CA . GLU A 1 289 ? 10.244 -39.360 35.562 1.00 42.91 289 GLU A CA 1
ATOM 2308 C C . GLU A 1 289 ? 11.267 -38.668 36.482 1.00 42.91 289 GLU A C 1
ATOM 2310 O O . GLU A 1 289 ? 11.335 -38.971 37.673 1.00 42.91 289 GLU A O 1
ATOM 2315 N N . GLU A 1 290 ? 11.918 -37.604 36.000 1.00 36.22 290 GLU A N 1
ATOM 2316 C CA . GLU A 1 290 ? 12.486 -36.588 36.893 1.00 36.22 290 GLU A CA 1
ATOM 2317 C C . GLU A 1 290 ? 11.995 -35.180 36.524 1.00 36.22 290 GLU A C 1
ATOM 2319 O O . GLU A 1 290 ? 11.988 -34.754 35.365 1.00 36.22 290 GLU A O 1
ATOM 2324 N N . LYS A 1 291 ? 11.504 -34.455 37.534 1.00 44.47 291 LYS A N 1
ATOM 2325 C CA . LYS A 1 291 ? 10.889 -33.131 37.384 1.00 44.47 291 LYS A CA 1
ATOM 2326 C C . LYS A 1 291 ? 11.960 -32.045 37.368 1.00 44.47 291 LYS A C 1
ATOM 2328 O O . LYS A 1 291 ? 12.497 -31.711 38.419 1.00 44.47 291 LYS A O 1
ATOM 2333 N N . ALA A 1 292 ? 12.153 -31.396 36.223 1.00 35.47 292 ALA A N 1
ATOM 2334 C CA . ALA A 1 292 ? 12.901 -30.143 36.132 1.00 35.47 292 ALA A CA 1
ATOM 2335 C C . ALA A 1 292 ? 12.005 -29.008 35.609 1.00 35.47 292 ALA A C 1
ATOM 2337 O O . ALA A 1 292 ? 11.648 -28.943 34.433 1.00 35.47 292 ALA A O 1
ATOM 2338 N N . THR A 1 293 ? 11.628 -28.099 36.507 1.00 44.34 293 THR A N 1
ATOM 2339 C CA . THR A 1 293 ? 11.002 -26.817 36.168 1.00 44.34 293 THR A CA 1
ATOM 2340 C C . THR A 1 293 ? 12.050 -25.832 35.658 1.00 44.34 293 THR A C 1
ATOM 2342 O O . THR A 1 293 ? 12.823 -25.319 36.460 1.00 44.34 293 THR A O 1
ATOM 2345 N N . GLU A 1 294 ? 12.011 -25.480 34.373 1.00 33.41 294 GLU A N 1
ATOM 2346 C CA . GLU A 1 294 ? 12.645 -24.255 33.870 1.00 33.41 294 GLU A CA 1
ATOM 2347 C C . GLU A 1 294 ? 11.813 -23.637 32.735 1.00 33.41 294 GLU A C 1
ATOM 2349 O O . GLU A 1 294 ? 11.672 -24.202 31.646 1.00 33.41 294 GLU A O 1
ATOM 2354 N N . GLU A 1 295 ? 11.251 -22.449 32.981 1.00 40.22 295 GLU A N 1
ATOM 2355 C CA . GLU A 1 295 ? 10.552 -21.655 31.964 1.00 40.22 295 GLU A CA 1
ATOM 2356 C C . GLU A 1 295 ? 11.559 -21.018 30.994 1.00 40.22 295 GLU A C 1
ATOM 2358 O O . GLU A 1 295 ? 11.828 -19.814 31.023 1.00 40.22 295 GLU A O 1
ATOM 2363 N N . SER A 1 296 ? 12.119 -21.822 30.089 1.00 36.56 296 SER A N 1
ATOM 2364 C CA . SER A 1 296 ? 12.899 -21.284 28.974 1.00 36.56 296 SER A CA 1
ATOM 2365 C C . SER A 1 296 ? 11.981 -20.477 28.045 1.00 36.56 296 SER A C 1
ATOM 2367 O O . SER A 1 296 ? 11.144 -21.006 27.309 1.00 36.56 296 SER A O 1
ATOM 2369 N N . GLY A 1 297 ? 12.126 -19.150 28.093 1.00 44.81 297 GLY A N 1
ATOM 2370 C CA . GLY A 1 297 ? 11.358 -18.186 27.304 1.00 44.81 297 GLY A CA 1
ATOM 2371 C C . GLY A 1 297 ? 11.692 -18.218 25.810 1.00 44.81 297 GLY A C 1
ATOM 2372 O O . GLY A 1 297 ? 12.201 -17.238 25.260 1.00 44.81 297 GLY A O 1
ATOM 2373 N N . VAL A 1 298 ? 11.402 -19.330 25.129 1.00 37.81 298 VAL A N 1
ATOM 2374 C CA . VAL A 1 298 ? 11.613 -19.496 23.686 1.00 37.81 298 VAL A CA 1
ATOM 2375 C C . VAL A 1 298 ? 10.589 -18.658 22.916 1.00 37.81 298 VAL A C 1
ATOM 2377 O O . VAL A 1 298 ? 9.509 -19.113 22.530 1.00 37.81 298 VAL A O 1
ATOM 2380 N N . SER A 1 299 ? 10.960 -17.396 22.686 1.00 43.94 299 SER A N 1
ATOM 2381 C CA . SER A 1 299 ?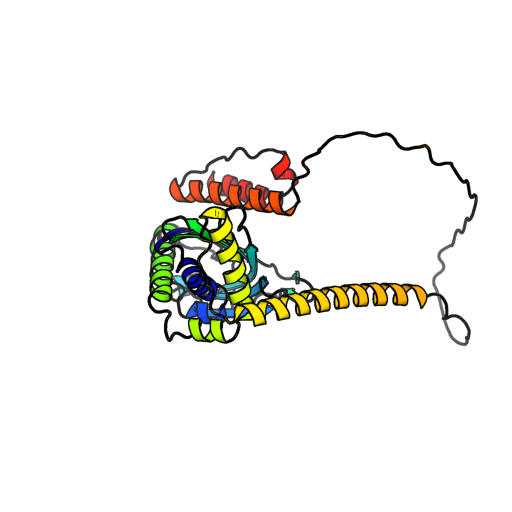 10.305 -16.476 21.753 1.00 43.94 299 SER A CA 1
ATOM 2382 C C . SER A 1 299 ? 10.011 -17.183 20.428 1.00 43.94 299 SER A C 1
ATOM 2384 O O . SER A 1 299 ? 10.904 -17.779 19.815 1.00 43.94 299 SER A O 1
ATOM 2386 N N . ARG A 1 300 ? 8.751 -17.158 19.974 1.00 45.34 300 ARG A N 1
ATOM 2387 C CA . ARG A 1 300 ? 8.355 -17.911 18.777 1.00 45.34 300 ARG A CA 1
ATOM 2388 C C . ARG A 1 300 ? 9.051 -17.309 17.550 1.00 45.34 300 ARG A C 1
ATOM 2390 O O . ARG A 1 300 ? 9.134 -16.086 17.453 1.00 45.34 300 ARG A O 1
ATOM 2397 N N . PRO A 1 301 ? 9.432 -18.103 16.529 1.00 46.28 301 PRO A N 1
ATOM 2398 C CA . PRO A 1 301 ? 10.130 -17.590 15.339 1.00 46.28 301 PRO A CA 1
ATOM 2399 C C . PRO A 1 301 ? 9.448 -16.404 14.625 1.00 46.28 301 PRO A C 1
ATOM 2401 O O . PRO A 1 301 ? 10.111 -15.599 13.974 1.00 46.28 301 PRO A O 1
ATOM 2404 N N . ARG A 1 302 ? 8.121 -16.257 14.770 1.00 47.22 302 ARG A N 1
ATOM 2405 C CA . ARG A 1 302 ? 7.354 -15.113 14.246 1.00 47.22 302 ARG A CA 1
ATOM 2406 C C . ARG A 1 302 ? 7.638 -13.797 14.975 1.00 47.22 302 ARG A C 1
ATOM 2408 O O . ARG A 1 302 ? 7.623 -12.749 14.335 1.00 47.22 302 ARG A O 1
ATOM 2415 N N . ASP A 1 303 ? 7.905 -13.845 16.274 1.00 55.72 303 ASP A N 1
ATOM 2416 C CA . ASP A 1 303 ? 8.129 -12.661 17.107 1.00 55.72 303 ASP A CA 1
ATOM 2417 C C . ASP A 1 303 ? 9.530 -12.085 16.886 1.00 55.72 303 ASP A C 1
ATOM 2419 O O . ASP A 1 303 ? 9.706 -10.866 16.865 1.00 55.72 303 ASP A O 1
ATOM 2423 N N . ILE A 1 304 ? 10.507 -12.953 16.605 1.00 51.78 304 ILE A N 1
ATOM 2424 C CA . ILE A 1 304 ? 11.880 -12.550 16.281 1.00 51.78 304 ILE A CA 1
ATOM 2425 C C . ILE A 1 304 ? 11.944 -11.890 14.889 1.00 51.78 304 ILE A C 1
ATOM 2427 O O . ILE A 1 304 ? 12.552 -10.834 14.738 1.00 51.78 304 ILE A O 1
ATOM 2431 N N . ALA A 1 305 ? 11.228 -12.426 13.889 1.00 50.84 305 ALA A N 1
ATOM 2432 C CA . ALA A 1 305 ? 11.133 -11.806 12.557 1.00 50.84 305 ALA A CA 1
ATOM 2433 C C . ALA A 1 305 ? 10.447 -10.426 12.602 1.00 50.84 305 ALA A C 1
ATOM 2435 O O . ALA A 1 305 ? 10.856 -9.487 11.918 1.00 50.84 305 ALA A O 1
ATOM 2436 N N . LYS A 1 306 ? 9.427 -10.292 13.459 1.00 56.41 306 LYS A N 1
ATOM 2437 C CA . LYS A 1 306 ? 8.713 -9.040 13.758 1.00 56.41 306 LYS A CA 1
ATOM 2438 C C . LYS A 1 306 ? 9.619 -8.014 14.456 1.00 56.41 306 LYS A C 1
ATOM 2440 O O . LYS A 1 306 ? 9.534 -6.832 14.141 1.00 56.41 306 LYS A O 1
ATOM 2445 N N . GLN A 1 307 ? 10.511 -8.441 15.355 1.00 57.41 307 GLN A N 1
ATOM 2446 C CA . GLN A 1 307 ? 11.530 -7.570 15.960 1.00 57.41 307 GLN A CA 1
ATOM 2447 C C . GLN A 1 307 ? 12.599 -7.125 14.952 1.00 57.41 307 GLN A C 1
ATOM 2449 O O . GLN A 1 307 ? 12.912 -5.938 14.901 1.00 57.41 307 GLN A O 1
ATOM 2454 N N . ALA A 1 308 ? 13.121 -8.035 14.124 1.00 57.03 308 ALA A N 1
ATOM 2455 C CA . ALA A 1 308 ? 14.132 -7.708 13.116 1.00 57.03 308 ALA A CA 1
ATOM 2456 C C . ALA A 1 308 ? 13.608 -6.703 12.071 1.00 57.03 308 ALA A C 1
ATOM 2458 O O . ALA A 1 308 ? 14.301 -5.744 11.739 1.00 57.03 308 ALA A O 1
ATOM 2459 N N . ALA A 1 309 ? 12.358 -6.864 11.619 1.00 59.66 309 ALA A N 1
ATOM 2460 C CA . ALA A 1 309 ? 11.710 -5.916 10.713 1.00 59.66 309 ALA A CA 1
ATOM 2461 C C . ALA A 1 309 ? 11.590 -4.502 11.313 1.00 59.66 309 ALA A C 1
ATOM 2463 O O . ALA A 1 309 ? 11.818 -3.525 10.606 1.00 59.66 309 ALA A O 1
ATOM 2464 N N . LEU A 1 310 ? 11.271 -4.384 12.607 1.00 58.94 310 LEU A N 1
ATOM 2465 C CA . LEU A 1 310 ? 11.179 -3.087 13.287 1.00 58.94 310 LEU A CA 1
ATOM 2466 C C . LEU A 1 310 ? 12.553 -2.434 13.472 1.00 58.94 310 LEU A C 1
ATOM 2468 O O . LEU A 1 310 ? 12.708 -1.276 13.111 1.00 58.94 310 LEU A O 1
ATOM 2472 N N . LEU A 1 311 ? 13.573 -3.190 13.894 1.00 62.97 311 LEU A N 1
ATOM 2473 C CA . LEU A 1 311 ? 14.949 -2.678 13.972 1.00 62.97 311 LEU A CA 1
ATOM 2474 C C . LEU A 1 311 ? 15.467 -2.188 12.611 1.00 62.97 311 LEU A C 1
ATOM 2476 O O . LEU A 1 311 ? 16.172 -1.184 12.549 1.00 62.97 311 LEU A O 1
ATOM 2480 N N . ALA A 1 312 ? 15.096 -2.855 11.514 1.00 62.31 312 ALA A N 1
ATOM 2481 C CA . ALA A 1 312 ? 15.406 -2.384 10.167 1.00 62.31 312 ALA A CA 1
ATOM 2482 C C . ALA A 1 312 ? 14.611 -1.119 9.785 1.00 62.31 312 ALA A C 1
ATOM 2484 O O . ALA A 1 312 ? 15.172 -0.233 9.146 1.00 62.31 312 ALA A O 1
ATOM 2485 N N . ILE A 1 313 ? 13.339 -0.997 10.185 1.00 59.97 313 ILE A N 1
ATOM 2486 C CA . ILE A 1 313 ? 12.530 0.220 9.980 1.00 59.97 313 ILE A CA 1
ATOM 2487 C C . ILE A 1 313 ? 13.111 1.412 10.752 1.00 59.97 313 ILE A C 1
ATOM 2489 O O . ILE A 1 313 ? 13.169 2.511 10.197 1.00 59.97 313 ILE A O 1
ATOM 2493 N N . ASP A 1 314 ? 13.571 1.204 11.984 1.00 61.97 314 ASP A N 1
ATOM 2494 C CA . ASP A 1 314 ? 14.181 2.243 12.819 1.00 61.97 314 ASP A CA 1
ATOM 2495 C C . ASP A 1 314 ? 15.551 2.658 12.251 1.00 61.97 314 ASP A C 1
ATOM 2497 O O . ASP A 1 314 ? 15.784 3.840 12.004 1.00 61.97 314 ASP A O 1
ATOM 2501 N N . ALA A 1 315 ? 16.410 1.692 11.898 1.00 60.28 315 ALA A N 1
ATOM 2502 C CA . ALA A 1 315 ? 17.703 1.953 11.254 1.00 60.28 315 ALA A CA 1
ATOM 2503 C C . ALA A 1 315 ? 17.561 2.717 9.923 1.00 60.28 315 ALA A C 1
ATOM 2505 O O . ALA A 1 315 ? 18.273 3.688 9.666 1.00 60.28 315 ALA A O 1
ATOM 2506 N N . LEU A 1 316 ? 16.622 2.298 9.067 1.00 57.53 316 LEU A N 1
ATOM 2507 C CA . LEU A 1 316 ? 16.345 2.967 7.794 1.00 57.53 316 LEU A CA 1
ATOM 2508 C C . LEU A 1 316 ? 15.690 4.340 8.000 1.00 57.53 316 LEU A C 1
ATOM 2510 O O . LEU A 1 316 ? 15.954 5.251 7.218 1.00 57.53 316 LEU A O 1
ATOM 2514 N N . SER A 1 317 ? 14.880 4.515 9.048 1.00 56.22 317 SER A N 1
ATOM 2515 C CA . SER A 1 317 ? 14.324 5.820 9.425 1.00 56.22 317 SER A CA 1
ATOM 2516 C C . SER A 1 317 ? 15.420 6.820 9.767 1.00 56.22 317 SER A C 1
ATOM 2518 O O . SER A 1 317 ? 15.431 7.921 9.219 1.00 56.22 317 SER A O 1
ATOM 2520 N N . GLU A 1 318 ? 16.367 6.422 10.614 1.00 54.84 318 GLU A N 1
ATOM 2521 C CA . GLU A 1 318 ? 17.448 7.291 11.080 1.00 54.84 318 GLU A CA 1
ATOM 2522 C C . GLU A 1 318 ? 18.387 7.695 9.930 1.00 54.84 318 GLU A C 1
ATOM 2524 O O . GLU A 1 318 ? 18.783 8.858 9.822 1.00 54.84 318 GLU A O 1
ATOM 2529 N N . ILE A 1 319 ? 18.658 6.771 8.997 1.00 57.34 319 ILE A N 1
ATOM 2530 C CA . ILE A 1 319 ? 19.406 7.044 7.756 1.00 57.34 319 ILE A CA 1
ATOM 2531 C C . ILE A 1 319 ? 18.669 8.057 6.861 1.00 57.34 319 ILE A C 1
ATOM 2533 O O . ILE A 1 319 ? 19.299 8.959 6.302 1.00 57.34 319 ILE A O 1
ATOM 2537 N N . VAL A 1 320 ? 17.342 7.944 6.718 1.00 54.12 320 VAL A N 1
ATOM 2538 C CA . VAL A 1 320 ? 16.544 8.875 5.894 1.00 54.12 320 VAL A CA 1
ATOM 2539 C C . VAL A 1 320 ? 16.495 10.274 6.508 1.00 54.12 320 VAL A C 1
ATOM 2541 O O . VAL A 1 320 ? 16.657 11.259 5.782 1.00 54.12 320 VAL A O 1
ATOM 2544 N N . GLU A 1 321 ? 16.287 10.365 7.821 1.00 52.97 321 GLU A N 1
ATOM 2545 C CA . GLU A 1 321 ? 16.131 11.630 8.548 1.00 52.97 321 GLU A CA 1
ATOM 2546 C C . GLU A 1 321 ? 17.447 12.400 8.662 1.00 52.97 321 GLU A C 1
ATOM 2548 O O . GLU A 1 321 ? 17.501 13.589 8.347 1.00 52.97 321 GLU A O 1
ATOM 2553 N N . THR A 1 322 ? 18.528 11.728 9.058 1.00 55.00 322 THR A N 1
ATOM 2554 C CA . THR A 1 322 ? 19.826 12.385 9.280 1.00 55.00 322 THR A CA 1
ATOM 2555 C C . THR A 1 322 ? 20.634 12.564 7.995 1.00 55.00 322 THR A C 1
ATOM 2557 O O . THR A 1 322 ? 21.530 13.408 7.942 1.00 55.00 322 THR A O 1
ATOM 2560 N N . GLY A 1 323 ? 20.374 11.747 6.965 1.00 45.59 323 GLY A N 1
ATOM 2561 C CA . GLY A 1 323 ? 21.263 11.606 5.808 1.00 45.59 323 GLY A CA 1
ATOM 2562 C C . GLY A 1 323 ? 22.651 11.055 6.162 1.00 45.59 323 GLY A C 1
ATOM 2563 O O . GLY A 1 323 ? 23.553 11.117 5.329 1.00 45.59 323 GLY A O 1
ATOM 2564 N N . ARG A 1 324 ? 22.836 10.551 7.388 1.00 40.16 324 ARG A N 1
ATOM 2565 C CA . ARG A 1 324 ? 24.068 9.948 7.898 1.00 40.16 324 ARG A CA 1
ATOM 2566 C C . ARG A 1 324 ? 23.847 8.454 8.080 1.00 40.16 324 ARG A C 1
ATOM 2568 O O . ARG A 1 324 ? 22.745 7.995 8.362 1.00 40.16 324 ARG A O 1
ATOM 2575 N N . ILE A 1 325 ? 24.918 7.686 7.940 1.00 42.69 325 ILE A N 1
ATOM 2576 C CA . ILE A 1 325 ? 24.886 6.258 8.240 1.00 42.69 325 ILE A CA 1
ATOM 2577 C C . ILE A 1 325 ? 24.847 6.105 9.752 1.00 42.69 325 ILE A C 1
ATOM 2579 O O . ILE A 1 325 ? 25.781 6.535 10.431 1.00 42.69 325 ILE A O 1
ATOM 2583 N N . VAL A 1 326 ? 23.812 5.452 10.269 1.00 41.16 326 VAL A N 1
ATOM 2584 C CA . VAL A 1 326 ? 23.799 5.048 11.672 1.00 41.16 326 VAL A CA 1
ATOM 2585 C C . VAL A 1 326 ? 24.171 3.579 11.785 1.00 41.16 326 VAL A C 1
ATOM 2587 O O . VAL A 1 326 ? 23.543 2.689 11.204 1.00 41.16 326 VAL A O 1
ATOM 2590 N N . VAL A 1 327 ? 25.252 3.338 12.524 1.00 41.69 327 VAL A N 1
ATOM 2591 C CA . VAL A 1 327 ? 25.745 2.001 12.852 1.00 41.69 327 VAL A CA 1
ATOM 2592 C C . VAL A 1 327 ? 24.929 1.476 14.028 1.00 41.69 327 VAL A C 1
ATOM 2594 O O . VAL A 1 327 ? 25.325 1.584 15.189 1.00 41.69 327 VAL A O 1
ATOM 2597 N N . VAL A 1 328 ? 23.758 0.919 13.727 1.00 45.16 328 VAL A N 1
ATOM 2598 C CA . VAL A 1 328 ? 22.923 0.257 14.732 1.00 45.16 328 VAL A CA 1
ATOM 2599 C C . VAL A 1 328 ? 23.657 -0.987 15.238 1.00 45.16 328 VAL A C 1
ATOM 2601 O O . VAL A 1 328 ? 23.829 -1.960 14.505 1.00 45.16 328 VAL A O 1
ATOM 2604 N N . LYS A 1 329 ? 24.105 -0.964 16.501 1.00 41.28 329 LYS A N 1
ATOM 2605 C CA . LYS A 1 329 ? 24.699 -2.133 17.169 1.00 41.28 329 LYS A CA 1
ATOM 2606 C C . LYS A 1 329 ? 23.620 -3.187 17.432 1.00 41.28 329 LYS A C 1
ATOM 2608 O O . LYS A 1 329 ? 22.945 -3.171 18.458 1.00 41.28 329 LYS A O 1
ATOM 2613 N N . ILE A 1 330 ? 23.467 -4.099 16.481 1.00 49.09 330 ILE A N 1
ATOM 2614 C CA . ILE A 1 330 ? 22.556 -5.244 16.552 1.00 49.09 330 ILE A CA 1
ATOM 2615 C C . ILE A 1 330 ? 23.161 -6.331 17.453 1.00 49.09 330 ILE A C 1
ATOM 2617 O O . ILE A 1 330 ? 24.373 -6.556 17.440 1.00 49.09 330 ILE A O 1
ATOM 2621 N N . LYS A 1 331 ? 22.325 -7.022 18.239 1.00 50.50 331 LYS A N 1
ATOM 2622 C CA . LYS A 1 331 ? 22.774 -8.163 19.051 1.00 50.50 331 LYS A CA 1
ATOM 2623 C C . LYS A 1 331 ? 23.163 -9.354 18.149 1.00 50.50 331 LYS A C 1
ATOM 2625 O O . LYS A 1 331 ? 22.423 -9.631 17.202 1.00 50.50 331 LYS A O 1
ATOM 2630 N N . PRO A 1 332 ? 24.257 -10.091 18.435 1.00 52.53 332 PRO A N 1
ATOM 2631 C CA . PRO A 1 332 ? 24.727 -11.182 17.570 1.00 52.53 332 PRO A CA 1
ATOM 2632 C C . PRO A 1 332 ? 23.668 -12.255 17.275 1.00 52.53 332 PRO A C 1
ATOM 2634 O O . PRO A 1 332 ? 23.550 -12.709 16.139 1.00 52.53 332 PRO A O 1
ATOM 2637 N N . ASP A 1 333 ? 22.832 -12.579 18.264 1.00 53.31 333 ASP A N 1
ATOM 2638 C CA . ASP A 1 333 ? 21.790 -13.610 18.185 1.00 53.31 333 ASP A CA 1
ATOM 2639 C C . ASP A 1 333 ? 20.637 -13.274 17.220 1.00 53.31 333 ASP A C 1
ATOM 2641 O O . ASP A 1 333 ? 19.857 -14.156 16.854 1.00 53.31 333 ASP A O 1
ATOM 2645 N N . LEU A 1 334 ? 20.509 -12.008 16.806 1.00 45.56 334 LEU A N 1
ATOM 2646 C CA . LEU A 1 334 ? 19.59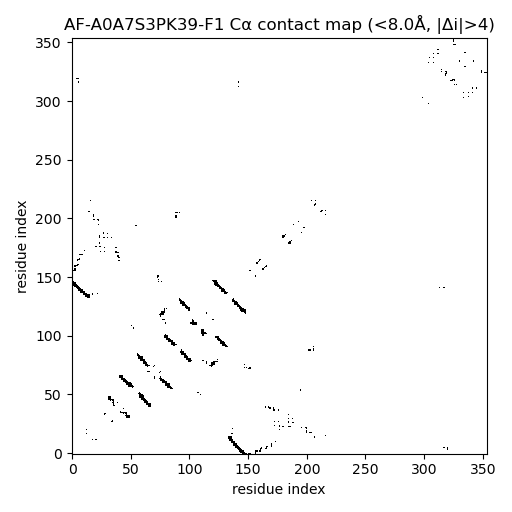2 -11.588 15.746 1.00 45.56 334 LEU A CA 1
ATOM 2647 C C . LEU A 1 334 ? 20.224 -11.748 14.358 1.00 45.56 334 LEU A C 1
ATOM 2649 O O . LEU A 1 334 ? 19.507 -12.106 13.420 1.00 45.56 334 LEU A O 1
ATOM 2653 N N . LYS A 1 335 ? 21.544 -11.540 14.223 1.00 51.91 335 LYS A N 1
ATOM 2654 C CA . LYS A 1 335 ? 22.250 -11.642 12.935 1.00 51.91 335 LYS A CA 1
ATOM 2655 C C . LYS A 1 335 ? 22.207 -13.069 12.385 1.00 51.91 335 LYS A C 1
ATOM 2657 O O . LYS A 1 335 ? 21.879 -13.245 11.217 1.00 51.91 335 LYS A O 1
ATOM 2662 N N . GLU A 1 336 ? 22.418 -14.075 13.234 1.00 54.78 336 GLU A N 1
ATOM 2663 C CA . GLU A 1 336 ? 22.298 -15.495 12.852 1.00 54.78 336 GLU A CA 1
ATOM 2664 C C . GLU A 1 336 ? 20.879 -15.895 12.415 1.00 54.78 336 GLU A C 1
ATOM 2666 O O . GLU A 1 336 ? 20.712 -16.770 11.569 1.00 54.78 336 GLU A O 1
ATOM 2671 N N . LYS A 1 337 ? 19.840 -15.257 12.972 1.00 46.03 337 LYS A N 1
ATOM 2672 C CA . LYS A 1 337 ? 18.435 -15.623 12.713 1.00 46.03 337 LYS A CA 1
ATOM 2673 C C . LYS A 1 337 ? 17.858 -14.968 11.456 1.00 46.03 337 LYS A C 1
ATOM 2675 O O . LYS A 1 337 ? 16.920 -15.514 10.879 1.00 46.03 337 LYS A O 1
ATOM 2680 N N . PHE A 1 338 ? 18.403 -13.829 11.018 1.00 49.62 338 PHE A N 1
ATOM 2681 C CA . PHE A 1 338 ? 17.969 -13.122 9.802 1.00 49.62 338 PHE A CA 1
ATOM 2682 C C . PHE A 1 338 ? 19.151 -12.612 8.961 1.00 49.62 338 PHE A C 1
ATOM 2684 O O . PHE A 1 338 ? 19.196 -11.414 8.666 1.00 49.62 338 PHE A O 1
ATOM 2691 N N . PRO A 1 339 ? 20.084 -13.490 8.536 1.00 48.56 339 PRO A N 1
ATOM 2692 C CA . PRO A 1 339 ? 21.301 -13.082 7.834 1.00 48.56 339 PRO A CA 1
ATOM 2693 C C . PRO A 1 339 ? 20.982 -12.201 6.625 1.00 48.56 339 PRO A C 1
ATOM 2695 O O . PRO A 1 339 ? 21.495 -11.099 6.541 1.00 48.56 339 PRO A O 1
ATOM 2698 N N . ILE A 1 340 ? 19.997 -12.575 5.799 1.00 51.16 340 ILE A N 1
ATOM 2699 C CA . ILE A 1 340 ? 19.568 -11.801 4.618 1.00 51.16 340 ILE A CA 1
ATOM 2700 C C . ILE A 1 340 ? 19.202 -10.341 4.954 1.00 51.16 340 ILE A C 1
ATOM 2702 O O . ILE A 1 340 ? 19.578 -9.427 4.223 1.00 51.16 340 ILE A O 1
ATOM 2706 N N . LEU A 1 341 ? 18.477 -10.098 6.054 1.00 49.41 341 LEU A N 1
ATOM 2707 C CA . LEU A 1 341 ? 18.046 -8.747 6.433 1.00 49.41 341 LEU A CA 1
ATOM 2708 C C . LEU A 1 341 ? 19.235 -7.903 6.916 1.00 49.41 341 LEU A C 1
ATOM 2710 O O . LEU A 1 341 ? 19.325 -6.715 6.611 1.00 49.41 341 LEU A O 1
ATOM 2714 N N . PHE A 1 342 ? 20.151 -8.520 7.663 1.00 57.84 342 PHE A N 1
ATOM 2715 C CA . PHE A 1 342 ? 21.300 -7.840 8.256 1.00 57.84 342 PHE A CA 1
ATOM 2716 C C . PHE A 1 342 ? 22.476 -7.689 7.295 1.00 57.84 342 PHE A C 1
ATOM 2718 O O . PHE A 1 342 ? 23.127 -6.650 7.318 1.00 57.84 342 PHE A O 1
ATOM 2725 N N . ASP A 1 343 ? 22.688 -8.644 6.395 1.00 63.12 343 ASP A N 1
ATOM 2726 C CA . ASP A 1 343 ? 23.578 -8.510 5.247 1.00 63.12 343 ASP A CA 1
ATOM 2727 C C . ASP A 1 343 ? 23.097 -7.377 4.345 1.00 63.12 343 ASP A C 1
ATOM 2729 O O . ASP A 1 343 ? 23.913 -6.638 3.805 1.00 63.12 343 ASP A O 1
ATOM 2733 N N . GLU A 1 344 ? 21.787 -7.175 4.188 1.00 57.91 344 GLU A N 1
ATOM 2734 C CA . GLU A 1 344 ? 21.270 -6.052 3.409 1.00 57.91 344 GLU A CA 1
ATOM 2735 C C . GLU A 1 344 ? 21.445 -4.704 4.125 1.00 57.91 344 GLU A C 1
ATOM 2737 O O . GLU A 1 344 ? 21.863 -3.742 3.482 1.00 57.91 344 GLU A O 1
ATOM 2742 N N . VAL A 1 345 ? 21.248 -4.631 5.448 1.00 55.34 345 VAL A N 1
ATOM 2743 C CA . VAL A 1 345 ? 21.587 -3.430 6.240 1.00 55.34 345 VAL A CA 1
ATOM 2744 C C . VAL A 1 345 ? 23.094 -3.141 6.203 1.00 55.34 345 VAL A C 1
ATOM 2746 O O . VAL A 1 345 ? 23.474 -2.006 5.924 1.00 55.34 345 VAL A O 1
ATOM 2749 N N . GLU A 1 346 ? 23.965 -4.138 6.388 1.00 58.53 346 GLU A N 1
ATOM 2750 C CA . GLU A 1 346 ? 25.423 -3.969 6.272 1.00 58.53 346 GLU A CA 1
ATOM 2751 C C . GLU A 1 346 ? 25.856 -3.607 4.848 1.00 58.53 346 GLU A C 1
ATOM 2753 O O . GLU A 1 346 ? 26.759 -2.792 4.676 1.00 58.53 346 GLU A O 1
ATOM 2758 N N . ASN A 1 347 ? 25.236 -4.177 3.812 1.00 60.62 347 ASN A N 1
ATOM 2759 C CA . ASN A 1 347 ? 25.533 -3.830 2.422 1.00 60.62 347 ASN A CA 1
ATOM 2760 C C . ASN A 1 347 ? 25.063 -2.414 2.078 1.00 60.62 347 ASN A C 1
ATOM 2762 O O . ASN A 1 347 ? 25.747 -1.728 1.321 1.00 60.62 347 ASN A O 1
ATOM 2766 N N . LEU A 1 348 ? 23.939 -1.950 2.630 1.00 53.94 348 LEU A N 1
ATOM 2767 C CA . LEU A 1 348 ? 23.522 -0.551 2.526 1.00 53.94 348 LEU A CA 1
ATOM 2768 C C . LEU A 1 348 ? 24.529 0.351 3.255 1.00 53.94 348 LEU A C 1
ATOM 2770 O O . LEU A 1 348 ? 25.074 1.255 2.629 1.00 53.94 348 LEU A O 1
ATOM 2774 N N . GLN A 1 349 ? 24.867 0.063 4.516 1.00 52.75 349 GLN A N 1
ATOM 2775 C CA . GLN A 1 349 ? 25.876 0.815 5.279 1.00 52.75 349 GLN A CA 1
ATOM 2776 C C . GLN A 1 349 ? 27.222 0.888 4.534 1.00 52.75 349 GLN A C 1
ATOM 2778 O O . GLN A 1 349 ? 27.745 1.980 4.340 1.00 52.75 349 GLN A O 1
ATOM 2783 N N . LYS A 1 350 ? 27.749 -0.236 4.029 1.00 59.53 350 LYS A N 1
ATOM 2784 C CA . LYS A 1 350 ? 29.000 -0.284 3.247 1.00 59.53 350 LYS A CA 1
ATOM 2785 C C . LYS A 1 350 ? 28.916 0.520 1.944 1.00 59.53 350 LYS A C 1
ATOM 2787 O O . LYS A 1 350 ? 29.877 1.197 1.605 1.00 59.53 350 LYS A O 1
ATOM 2792 N N . ARG A 1 351 ? 27.784 0.480 1.228 1.00 54.88 351 ARG A N 1
ATOM 2793 C CA . ARG A 1 351 ? 27.579 1.213 -0.042 1.00 54.88 351 ARG A CA 1
ATOM 2794 C C . ARG A 1 351 ? 27.353 2.715 0.116 1.00 54.88 351 ARG A C 1
ATOM 2796 O O . ARG A 1 351 ? 27.467 3.422 -0.878 1.00 54.88 351 ARG A O 1
ATOM 2803 N N . TYR A 1 352 ? 26.986 3.183 1.307 1.00 47.84 352 TYR A N 1
ATOM 2804 C CA . TYR A 1 352 ? 26.824 4.610 1.606 1.00 47.84 352 TYR A CA 1
ATOM 2805 C C . TYR A 1 352 ? 28.011 5.202 2.385 1.00 47.84 352 TYR A C 1
ATOM 2807 O O . TYR A 1 352 ? 28.063 6.417 2.554 1.00 47.84 352 TYR A O 1
ATOM 2815 N N . ALA A 1 353 ? 28.950 4.369 2.855 1.00 45.22 353 ALA A N 1
ATOM 2816 C CA . ALA A 1 353 ? 30.186 4.785 3.535 1.00 45.22 353 ALA A CA 1
ATOM 2817 C C . ALA A 1 353 ? 31.302 5.242 2.576 1.00 45.22 353 ALA A C 1
ATOM 2819 O O . ALA A 1 353 ? 32.329 5.744 3.033 1.00 45.22 353 ALA A O 1
ATOM 2820 N N . THR A 1 354 ? 31.082 5.062 1.272 1.00 40.78 354 THR A N 1
ATOM 2821 C CA . THR A 1 354 ? 31.879 5.567 0.145 1.00 40.78 354 THR A CA 1
ATOM 2822 C C . THR A 1 354 ? 31.083 6.603 -0.633 1.00 40.78 354 THR A C 1
ATOM 2824 O O . THR A 1 354 ? 31.653 7.669 -0.936 1.00 40.78 354 THR A O 1
#

Nearest PDB structures (foldseek):
  5zyh-assembly1_A  TM=7.167E-01  e=3.840E-07  Homo sapiens
  5zyi-assembly1_A  TM=7.084E-01  e=9.520E-07  Homo sapiens
  6v8j-assembly4_D  TM=4.872E-01  e=7.520E-05  Arachis hypogaea
  1kt5-assembly1_A  TM=3.065E-01  e=2.003E-01  Bos taurus

Organism: NCBI:txid215587

Radius of gyration: 26.93 Å; Cα contacts (8 Å, |Δi|>4): 430; chains: 1; bounding box: 58×77×62 Å

Secondary structure (DSSP, 8-state):
-EEEEEEEEEEE--TTTHHHHHHHHHHHHH-GGGGGGTSGGG-EEEEEEEEEEETTEEEEEEEE-PPTTHHHHH--EE-EEEEEEEEEGGGTEEEEEEEEE-TT-EETTEE-PPPPTT-EE-EEEEEEEEEEETTEEEEEEEEEEE---S---HHHHHHIIIIIHHHHHHHHHHHHHHT-TTSHHHHHHHT-HHHHHHHHHHHHHHHHHHH--TT----TTHHHHHHHHHHHHHHHHHHHHHHHHHHHHHHHTTSS----------------------------PPP-------------HHHHHHHHHHHHHHHHHHHHHHSS-------HHHHTT-HHHHHHHHHHHHHH--

pLDDT: mean 76.1, std 23.14, range [29.62, 98.62]

Solvent-accessible surface area (backbone atoms only — not comparable to full-atom values): 20850 Å² total; per-residue (Å²): 102,72,35,59,29,67,39,76,47,77,44,78,34,56,78,80,51,38,45,58,54,48,49,52,54,48,40,61,67,67,44,39,74,54,30,46,82,52,45,43,84,52,29,42,71,44,36,44,77,78,46,65,91,43,101,51,29,36,33,33,36,46,31,34,42,54,54,85,75,55,29,78,74,61,46,49,34,29,37,43,28,43,36,38,59,42,90,37,51,95,74,40,26,37,35,37,39,32,39,59,52,54,69,67,42,74,56,97,90,48,63,36,71,70,70,58,92,86,46,44,64,32,46,50,39,37,39,41,38,40,34,64,52,92,59,21,39,39,37,39,40,41,37,41,35,34,66,76,38,96,73,71,62,64,70,60,45,48,43,40,20,77,43,55,47,36,53,39,37,56,50,36,52,54,51,47,57,74,58,32,83,98,28,75,62,46,54,54,44,72,76,39,45,84,59,52,51,56,52,34,56,52,44,48,53,41,45,30,74,74,69,68,47,90,72,72,74,71,65,90,62,54,69,59,51,61,49,49,54,51,49,51,55,51,51,55,50,51,55,54,51,50,56,50,48,52,62,47,51,67,64,61,69,77,76,80,86,88,88,81,86,80,92,87,83,83,88,89,84,91,78,87,85,83,88,88,86,88,87,81,90,79,91,76,86,85,81,80,93,78,91,78,92,72,89,75,82,75,73,51,76,68,57,55,53,54,48,53,53,48,56,50,51,51,48,52,47,50,29,67,74,69,72,44,88,69,84,76,87,72,60,70,81,54,42,78,74,39,45,75,64,48,52,49,50,51,49,50,50,59,68,69,74,109

Sequence (354 aa):
PFILTKAETLFESSLSQMPDLFVKLLSCFNENDLMPKWFPMNVIKSMDTLYQPTKFSKVLQPKIKLAMPLSSLIGPRECVVMGKGYDMSERKSMMISVVPMEEGDMVDIFSCPGAPKGFTRFVLKAAYYFELTKQGIVFKNLMMMDLKAKMVPSPVVNWLAKGAMPNEFMSQLRKKVKHYEGSIWEQRVEENPDLYEEVKVRLVKCLEKEYGLTSIKLSKEEDKYKVDIKKNKRNSRMRRSLSRAGKSMSRGLSRTASMTGIIKNNRAAEVKVKEETPDEEEEVDAPEEEKATEESGVSRPRDIAKQAALLAIDALSEIVETGRIVVVKIKPDLKEKFPILFDEVENLQKRYAT